Protein AF-A0AAN7S015-F1 (afdb_monomer_lite)

Sequence (294 aa):
MIRSPDLDSFVCCAVCSKIIPPPPSNATFDRIREYKPFRTRYYTHRDILEIGADIQQEQHEKKEAEIQERIEKMKAELWSQEEVRKAKAEMQQYMEDEQKREVEAAEQRMAHRLQRALMECAREKMQAVAKARKQEREAALKEAARQHRKHLEQLKEENMLAEELYRKSIEQLNKEKCHEINTALSITQKENQIETEKQLKEAETLHLDELEKVMVTLKAAEEQVKTLVQKLEKMTDWKDSLETEIQATRQAFQKYIDATFPNLSPGQADFILPFRKAFKQKDTPEEAEDSDGM

Secondary structure (DSSP, 8-state):
----SSTT--B--TTT--BPPPPPPHHHHHHHHHHS-GGGGS--HHHHHHHHHHHHHHHHHHHHHHHHHHHHHHHHHHHHHHHHHHHHHHHHHHHHHHHHHHHHHHHHHHHHHHHHHHHHHHHHHHHHHHHHHHHHHHHHHHHHHHHHHHHHHHHHHHHHHHHHHHHHHHHHHHHHHHHHHHHHHHHHHHHHHHHHHHHHHHHHHHHHHHHHHHHHHHHHHHHHHHHHHHHHHHHHHHHHHHHHHHHHHHHHHHHHHHHH-TTSPTTTTTTTSPPPPP----PPP---------

InterPro domains:
  IPR038927 Uncharacterized protein C6orf163 [PTHR34645] (81-289)

Structure (mmCIF, N/CA/C/O backbone):
data_AF-A0AAN7S015-F1
#
_entry.id   AF-A0AAN7S015-F1
#
loop_
_atom_site.group_PDB
_atom_site.id
_atom_site.type_symbol
_atom_site.label_atom_id
_atom_site.label_alt_id
_atom_site.label_comp_id
_atom_site.label_asym_id
_atom_site.label_entity_id
_atom_site.label_seq_id
_atom_site.pdbx_PDB_ins_code
_atom_site.Cartn_x
_atom_site.Cartn_y
_atom_site.Cartn_z
_atom_site.occupancy
_atom_site.B_iso_or_equiv
_atom_site.auth_seq_id
_atom_site.auth_comp_id
_atom_site.auth_asym_id
_atom_site.auth_atom_id
_atom_site.pdbx_PDB_model_num
ATOM 1 N N . MET A 1 1 ? 86.833 55.547 -132.153 1.00 43.81 1 MET A N 1
ATOM 2 C CA . MET A 1 1 ? 87.935 54.969 -132.952 1.00 43.81 1 MET A CA 1
ATOM 3 C C . MET A 1 1 ? 88.200 55.888 -134.128 1.00 43.81 1 MET A C 1
ATOM 5 O O . MET A 1 1 ? 87.306 56.085 -134.941 1.00 43.81 1 MET A O 1
ATOM 9 N N . ILE A 1 2 ? 89.383 56.497 -134.159 1.00 45.59 2 ILE A N 1
ATOM 10 C CA . ILE A 1 2 ? 89.870 57.307 -135.282 1.00 45.59 2 ILE A CA 1
ATOM 11 C C . ILE A 1 2 ? 90.273 56.323 -136.390 1.00 45.59 2 ILE A C 1
ATOM 13 O O . ILE A 1 2 ? 91.002 55.373 -136.113 1.00 45.59 2 ILE A O 1
ATOM 17 N N . ARG A 1 3 ? 89.747 56.494 -137.607 1.00 41.16 3 ARG A N 1
ATOM 18 C CA . ARG A 1 3 ? 90.066 55.639 -138.762 1.00 41.16 3 ARG A CA 1
ATOM 19 C C . ARG A 1 3 ? 91.319 56.187 -139.451 1.00 41.16 3 ARG A C 1
ATOM 21 O O . ARG A 1 3 ? 91.280 57.302 -139.960 1.00 41.16 3 ARG A O 1
ATOM 28 N N . SER A 1 4 ? 92.408 55.420 -139.429 1.00 43.56 4 SER A N 1
ATOM 29 C CA . SER A 1 4 ? 93.594 55.648 -140.269 1.00 43.56 4 SER A CA 1
ATOM 30 C C . SER A 1 4 ? 93.378 54.998 -141.651 1.00 43.56 4 SER A C 1
ATOM 32 O O . SER A 1 4 ? 92.657 53.998 -141.702 1.00 43.56 4 SER A O 1
ATOM 34 N N . PRO A 1 5 ? 93.946 55.521 -142.757 1.00 53.91 5 PRO A N 1
ATOM 35 C CA . PRO A 1 5 ? 93.683 55.022 -144.114 1.00 53.91 5 PRO A CA 1
ATOM 36 C C . PRO A 1 5 ? 94.306 53.656 -144.459 1.00 53.91 5 PRO A C 1
ATOM 38 O O . PRO A 1 5 ? 93.905 53.071 -145.460 1.00 53.91 5 PRO A O 1
ATOM 41 N N . ASP A 1 6 ? 95.222 53.124 -143.644 1.00 52.91 6 ASP A N 1
ATOM 42 C CA . ASP A 1 6 ? 95.823 51.798 -143.850 1.00 52.91 6 ASP A CA 1
ATOM 43 C C . ASP A 1 6 ? 95.075 50.736 -143.022 1.00 52.91 6 ASP A C 1
ATOM 45 O O . ASP A 1 6 ? 95.207 50.635 -141.800 1.00 52.91 6 ASP A O 1
ATOM 49 N N . LEU A 1 7 ? 94.224 49.979 -143.713 1.00 54.28 7 LEU A N 1
ATOM 50 C CA . LEU A 1 7 ? 93.144 49.114 -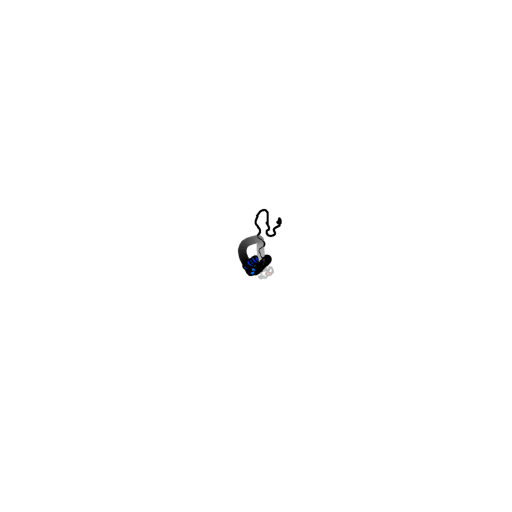143.220 1.00 54.28 7 LEU A CA 1
ATOM 51 C C . LEU A 1 7 ? 93.558 47.818 -142.479 1.00 54.28 7 LEU A C 1
ATOM 53 O O . LEU A 1 7 ? 92.802 46.857 -142.531 1.00 54.28 7 LEU A O 1
ATOM 57 N N . ASP A 1 8 ? 94.669 47.779 -141.731 1.00 48.88 8 ASP A N 1
ATOM 58 C CA . ASP A 1 8 ? 95.138 46.529 -141.084 1.00 48.88 8 ASP A CA 1
ATOM 59 C C . ASP A 1 8 ? 95.453 46.600 -139.570 1.00 48.88 8 ASP A C 1
ATOM 61 O O . ASP A 1 8 ? 95.930 45.622 -138.992 1.00 48.88 8 ASP A O 1
ATOM 65 N N . SER A 1 9 ? 95.149 47.693 -138.850 1.00 52.91 9 SER A N 1
ATOM 66 C CA . SER A 1 9 ? 95.224 47.681 -137.369 1.00 52.91 9 SER A CA 1
ATOM 67 C C . SER A 1 9 ? 94.358 48.740 -136.664 1.00 52.91 9 SER A C 1
ATOM 69 O O . SER A 1 9 ? 94.328 49.908 -137.046 1.00 52.91 9 SER A O 1
ATOM 71 N N . PHE A 1 10 ? 93.652 48.336 -135.593 1.00 53.44 10 PHE A N 1
ATOM 72 C CA . PHE A 1 10 ? 92.801 49.211 -134.769 1.00 53.44 10 PHE A CA 1
ATOM 73 C C . PHE A 1 10 ? 93.435 49.494 -133.396 1.00 53.44 10 PHE A C 1
ATOM 75 O O . PHE A 1 10 ? 93.696 48.582 -132.610 1.00 53.44 10 PHE A O 1
ATOM 82 N N . VAL A 1 11 ? 93.623 50.777 -133.068 1.00 49.44 11 VAL A N 1
ATOM 83 C CA . VAL A 1 11 ? 94.036 51.242 -131.730 1.00 49.44 11 VAL A CA 1
ATOM 84 C C . VAL A 1 11 ? 92.788 51.471 -130.865 1.00 49.44 11 VAL A C 1
ATOM 86 O O . VAL A 1 11 ? 91.894 52.235 -131.234 1.00 49.44 11 VAL A O 1
ATOM 89 N N . CYS A 1 12 ? 92.702 50.787 -129.717 1.00 57.19 12 CYS A N 1
ATOM 90 C CA . CYS A 1 12 ? 91.456 50.626 -128.957 1.00 57.19 12 CYS A CA 1
ATOM 91 C C . CYS A 1 12 ? 91.080 51.778 -128.008 1.00 57.19 12 CYS A C 1
ATOM 93 O O . CYS A 1 12 ? 89.891 52.001 -127.805 1.00 57.19 12 CYS A O 1
ATOM 95 N N . CYS A 1 13 ? 92.012 52.501 -127.384 1.00 55.62 13 CYS A N 1
ATOM 96 C CA . CYS A 1 13 ? 91.667 53.576 -126.440 1.00 55.62 13 CYS A CA 1
ATOM 97 C C . CYS A 1 13 ? 92.915 54.376 -126.033 1.00 55.62 13 CYS A C 1
ATOM 99 O O . CYS A 1 13 ? 93.980 53.788 -125.840 1.00 55.62 13 CYS A O 1
ATOM 101 N N . ALA A 1 14 ? 92.765 55.692 -125.839 1.00 55.97 14 ALA A N 1
ATOM 102 C CA . ALA A 1 14 ? 93.820 56.671 -125.534 1.00 55.97 14 ALA A CA 1
ATOM 103 C C . ALA A 1 14 ? 94.534 56.492 -124.172 1.00 55.97 14 ALA A C 1
ATOM 105 O O . ALA A 1 14 ? 95.373 57.310 -123.816 1.00 55.97 14 ALA A O 1
ATOM 106 N N . VAL A 1 15 ? 94.222 55.442 -123.405 1.00 56.91 15 VAL A N 1
ATOM 107 C CA . VAL A 1 15 ? 94.744 55.243 -122.038 1.00 56.91 15 VAL A CA 1
ATOM 108 C C . VAL A 1 15 ? 95.701 54.054 -121.927 1.00 56.91 15 VAL A C 1
ATOM 110 O O . VAL A 1 15 ? 96.505 54.005 -121.005 1.00 56.91 15 VAL A O 1
ATOM 113 N N . CYS A 1 16 ? 95.655 53.085 -122.845 1.00 56.38 16 CYS A N 1
ATOM 114 C CA . CYS A 1 16 ? 96.392 51.833 -122.653 1.00 56.38 16 CYS A CA 1
ATOM 115 C C . CYS A 1 16 ? 97.315 51.408 -123.797 1.00 56.38 16 CYS A C 1
ATOM 117 O O . CYS A 1 16 ? 97.982 50.400 -123.602 1.00 56.38 16 CYS A O 1
ATOM 119 N N . SER A 1 17 ? 97.396 52.126 -124.932 1.00 57.19 17 SER A N 1
ATOM 120 C CA . SER A 1 17 ? 98.295 51.863 -126.092 1.00 57.19 17 SER A CA 1
ATOM 121 C C . SER A 1 17 ? 98.461 50.385 -126.497 1.00 57.19 17 SER A C 1
ATOM 123 O O . SER A 1 17 ? 99.399 50.013 -127.198 1.00 57.19 17 SER A O 1
ATOM 125 N N . LYS A 1 18 ? 97.541 49.524 -126.056 1.00 59.44 18 LYS A N 1
ATOM 126 C CA . LYS A 1 18 ? 97.562 48.087 -126.263 1.00 59.44 18 LYS A CA 1
ATOM 127 C C . LYS A 1 18 ? 96.868 47.847 -127.584 1.00 59.44 18 LYS A C 1
ATOM 129 O O . LYS A 1 18 ? 95.670 48.094 -127.731 1.00 59.44 18 LYS A O 1
ATOM 134 N N . ILE A 1 19 ? 97.670 47.407 -128.540 1.00 57.06 19 ILE A N 1
ATOM 135 C CA . ILE A 1 19 ? 97.221 46.886 -129.821 1.00 57.06 19 ILE A CA 1
ATOM 136 C C . ILE A 1 19 ? 96.320 45.693 -129.497 1.00 57.06 19 ILE A C 1
ATOM 138 O O . ILE A 1 19 ? 96.782 44.709 -128.916 1.00 57.06 19 ILE A O 1
ATOM 142 N N . ILE A 1 20 ? 95.023 45.813 -129.795 1.00 56.34 20 ILE A N 1
ATOM 143 C CA . ILE A 1 20 ? 94.122 44.667 -129.708 1.00 56.34 20 ILE A CA 1
ATOM 144 C C . ILE A 1 20 ? 94.487 43.759 -130.879 1.00 56.34 20 ILE A C 1
ATOM 146 O O . ILE A 1 20 ? 94.427 44.219 -132.023 1.00 56.34 20 ILE A O 1
ATOM 150 N N . PRO A 1 21 ? 94.906 42.507 -130.617 1.00 57.53 21 PRO A N 1
ATOM 151 C CA . PRO A 1 21 ? 95.201 41.586 -131.695 1.00 57.53 21 PRO A CA 1
ATOM 152 C C . PRO A 1 21 ? 93.938 41.394 -132.545 1.00 57.53 21 PRO A C 1
ATOM 154 O O . PRO A 1 21 ? 92.829 41.396 -131.997 1.00 57.53 21 PRO A O 1
ATOM 157 N N . PRO A 1 22 ? 94.083 41.248 -133.872 1.00 59.84 22 PRO A N 1
ATOM 158 C CA . PRO A 1 22 ? 92.952 40.977 -134.745 1.00 59.84 22 PRO A CA 1
ATOM 159 C C . PRO A 1 22 ? 92.176 39.750 -134.244 1.00 59.84 22 PRO A C 1
ATOM 161 O O . PRO A 1 22 ? 92.762 38.873 -133.595 1.00 59.84 22 PRO A O 1
ATOM 164 N N . PRO A 1 23 ? 90.859 39.686 -134.512 1.00 60.19 23 PRO A N 1
ATOM 165 C CA . PRO A 1 23 ? 90.042 38.559 -134.096 1.00 60.19 23 PRO A CA 1
ATOM 166 C C . PRO A 1 23 ? 90.704 37.246 -134.541 1.00 60.19 23 PRO A C 1
ATOM 168 O O . PRO A 1 23 ? 91.179 37.160 -135.678 1.00 60.19 23 PRO A O 1
ATOM 171 N N . PRO A 1 24 ? 90.785 36.242 -133.650 1.00 63.72 24 PRO A N 1
ATOM 172 C CA . PRO A 1 24 ? 91.473 34.998 -133.947 1.00 63.72 24 PRO A CA 1
ATOM 173 C C . PRO A 1 24 ? 90.906 34.366 -135.220 1.00 63.72 24 PRO A C 1
ATOM 175 O O . PRO A 1 24 ? 89.692 34.249 -135.384 1.00 63.72 24 PRO A O 1
ATOM 178 N N . SER A 1 25 ? 91.799 33.969 -136.127 1.00 63.47 25 SER A N 1
ATOM 179 C CA . SER A 1 25 ? 91.439 33.285 -137.370 1.00 63.47 25 SER A CA 1
ATOM 180 C C . SER A 1 25 ? 90.679 31.983 -137.087 1.00 63.47 25 SER A C 1
ATOM 182 O O . SER A 1 25 ? 90.850 31.382 -136.024 1.00 63.47 25 SER A O 1
ATOM 184 N N . ASN A 1 26 ? 89.879 31.499 -138.047 1.00 66.38 26 ASN A N 1
ATOM 185 C CA . ASN A 1 26 ? 89.131 30.235 -137.909 1.00 66.38 26 ASN A CA 1
ATOM 186 C C . ASN A 1 26 ? 90.026 29.063 -137.449 1.00 66.38 26 ASN A C 1
ATOM 188 O O . ASN A 1 26 ? 89.631 28.307 -136.567 1.00 66.38 26 ASN A O 1
ATOM 192 N N . ALA A 1 27 ? 91.281 29.002 -137.913 1.00 66.25 27 ALA A N 1
ATOM 193 C CA . ALA A 1 27 ? 92.261 28.001 -137.474 1.00 66.25 27 ALA A CA 1
ATOM 194 C C . ALA A 1 27 ? 92.583 28.064 -135.963 1.00 66.25 27 ALA A C 1
ATOM 196 O O . ALA A 1 27 ? 92.859 27.048 -135.324 1.00 66.25 27 ALA A O 1
ATOM 197 N N . THR A 1 28 ? 92.536 29.258 -135.365 1.00 63.56 28 THR A N 1
ATOM 198 C CA . THR A 1 28 ? 92.724 29.451 -133.920 1.00 63.56 28 THR A CA 1
ATOM 199 C C . THR A 1 28 ? 91.497 28.978 -133.133 1.00 63.56 28 THR A C 1
ATOM 201 O O . THR A 1 28 ? 91.644 28.386 -132.063 1.00 63.56 28 THR A O 1
ATOM 204 N N . PHE A 1 29 ? 90.288 29.170 -133.671 1.00 65.81 29 PHE A N 1
ATOM 205 C CA . PHE A 1 29 ? 89.062 28.627 -133.078 1.00 65.81 29 PHE A CA 1
ATOM 206 C C . PHE A 1 29 ? 89.020 27.096 -133.121 1.00 65.81 29 PHE A C 1
ATOM 208 O O . PHE A 1 29 ? 88.590 26.480 -132.142 1.00 65.81 29 PHE A O 1
ATOM 215 N N . ASP A 1 30 ? 89.523 26.480 -134.191 1.00 67.19 30 ASP A N 1
ATOM 216 C CA . ASP A 1 30 ? 89.614 25.021 -134.301 1.00 67.19 30 ASP A CA 1
ATOM 217 C C . ASP A 1 30 ? 90.571 24.425 -133.250 1.00 67.19 30 ASP A C 1
ATOM 219 O O . ASP A 1 30 ? 90.216 23.462 -132.569 1.00 67.19 30 ASP A O 1
ATOM 223 N N . ARG A 1 31 ? 91.717 25.071 -132.983 1.00 66.38 31 ARG A N 1
ATOM 224 C CA . ARG A 1 31 ? 92.622 24.683 -131.877 1.00 66.38 31 ARG A CA 1
ATOM 225 C C . ARG A 1 31 ? 91.991 24.822 -130.489 1.00 66.38 31 ARG A C 1
ATOM 227 O O . ARG A 1 31 ? 92.203 23.979 -129.619 1.00 66.38 31 ARG A O 1
ATOM 234 N N . ILE A 1 32 ? 91.199 25.871 -130.253 1.00 64.94 32 ILE A N 1
ATOM 235 C CA . ILE A 1 32 ? 90.479 26.038 -128.977 1.00 64.94 32 ILE A CA 1
ATOM 236 C C . ILE A 1 32 ? 89.404 24.953 -128.823 1.00 64.94 32 ILE A C 1
ATOM 238 O O . ILE A 1 32 ? 89.167 24.470 -127.712 1.00 64.94 32 ILE A O 1
ATOM 242 N N . ARG A 1 33 ? 88.777 24.523 -129.928 1.00 63.16 33 ARG A N 1
ATOM 243 C CA . ARG A 1 33 ? 87.879 23.364 -129.916 1.00 63.16 33 ARG A CA 1
ATOM 244 C C . ARG A 1 33 ? 88.638 22.091 -129.558 1.00 63.16 33 ARG A C 1
ATOM 246 O O . ARG A 1 33 ? 88.119 21.343 -128.743 1.00 63.16 33 ARG A O 1
ATOM 253 N N . GLU A 1 34 ? 89.857 21.870 -130.050 1.00 67.44 34 GLU A N 1
ATOM 254 C CA . GLU A 1 34 ? 90.663 20.689 -129.690 1.00 67.44 34 GLU A CA 1
ATOM 255 C C . GLU A 1 34 ? 90.978 20.580 -128.187 1.00 67.44 34 GLU A C 1
ATOM 257 O O . GLU A 1 34 ? 90.935 19.479 -127.639 1.00 67.44 34 GLU A O 1
ATOM 262 N N . TYR A 1 35 ? 91.211 21.694 -127.489 1.00 68.88 35 TYR A N 1
ATOM 263 C CA . TYR A 1 35 ? 91.553 21.666 -126.057 1.00 68.88 35 TYR A CA 1
ATOM 264 C C . TYR A 1 35 ? 90.336 21.614 -125.118 1.00 68.88 35 TYR A C 1
ATOM 266 O O . TYR A 1 35 ? 90.458 21.236 -123.951 1.00 68.88 35 TYR A O 1
ATOM 274 N N . LYS A 1 36 ? 89.140 21.987 -125.599 1.00 62.19 36 LYS A N 1
ATOM 275 C CA . LYS A 1 36 ? 87.917 21.896 -124.791 1.00 62.19 36 LYS A CA 1
ATOM 276 C C . LYS A 1 36 ? 87.503 20.430 -124.594 1.00 62.19 36 LYS A C 1
ATOM 278 O O . LYS A 1 36 ? 87.470 19.682 -125.581 1.00 62.19 36 LYS A O 1
ATOM 283 N N . PRO A 1 37 ? 87.118 20.026 -123.363 1.00 71.19 37 PRO A N 1
ATOM 284 C CA . PRO A 1 37 ? 86.540 18.712 -123.099 1.00 71.19 37 PRO A CA 1
ATOM 285 C C . PRO A 1 37 ? 85.429 18.402 -124.103 1.00 71.19 37 PRO A C 1
ATOM 287 O O . PRO A 1 37 ? 84.572 19.247 -124.351 1.00 71.19 37 PRO A O 1
ATOM 290 N N . PHE A 1 38 ? 85.436 17.199 -124.685 1.00 65.38 38 PHE A N 1
ATOM 291 C CA . PHE A 1 38 ? 84.563 16.836 -125.812 1.00 65.38 38 PHE A CA 1
ATOM 292 C C . PHE A 1 38 ? 83.088 17.195 -125.574 1.00 65.38 38 PHE A C 1
ATOM 294 O O . PHE A 1 38 ? 82.426 17.729 -126.460 1.00 65.38 38 PHE A O 1
ATOM 301 N N . ARG A 1 39 ? 82.595 16.984 -124.346 1.00 66.69 39 ARG A N 1
ATOM 302 C CA . ARG A 1 39 ? 81.216 17.309 -123.968 1.00 66.69 39 ARG A CA 1
ATOM 303 C C . ARG A 1 39 ? 80.903 18.805 -124.007 1.00 66.69 39 ARG A C 1
ATOM 305 O O . ARG A 1 39 ? 79.796 19.140 -124.384 1.00 66.69 39 ARG A O 1
ATOM 312 N N . THR A 1 40 ? 81.834 19.703 -123.681 1.00 66.25 40 THR A N 1
ATOM 313 C CA . THR A 1 40 ? 81.579 21.158 -123.632 1.00 66.25 40 THR A CA 1
ATOM 314 C C . THR A 1 40 ? 81.870 21.879 -124.951 1.00 66.25 40 THR A C 1
ATOM 316 O O . THR A 1 40 ? 81.689 23.092 -125.038 1.00 66.25 40 THR A O 1
ATOM 319 N N . ARG A 1 41 ? 82.294 21.156 -126.001 1.00 67.50 41 ARG A N 1
ATOM 320 C CA . ARG A 1 41 ? 82.510 21.720 -127.348 1.00 67.50 41 ARG A CA 1
ATOM 321 C C . ARG A 1 41 ? 81.213 22.150 -128.041 1.00 67.50 41 ARG A C 1
ATOM 323 O O . ARG A 1 41 ? 81.269 23.047 -128.877 1.00 67.50 41 ARG A O 1
ATOM 330 N N . TYR A 1 42 ? 80.087 21.523 -127.696 1.00 68.50 42 TYR A N 1
ATOM 331 C CA . TYR A 1 42 ? 78.784 21.723 -128.347 1.00 68.50 42 TYR A CA 1
ATOM 332 C C . TYR A 1 42 ? 77.800 22.574 -127.535 1.00 68.50 42 TYR A C 1
ATOM 334 O O . TYR A 1 42 ? 76.696 22.814 -128.004 1.00 68.50 42 TYR A O 1
ATOM 342 N N . TYR A 1 43 ? 78.203 23.049 -126.353 1.00 73.88 43 TYR A N 1
ATOM 343 C CA . TYR A 1 43 ? 77.373 23.891 -125.495 1.00 73.88 43 TYR A CA 1
ATOM 344 C C . TYR A 1 43 ? 77.898 25.326 -125.478 1.00 73.88 43 TYR A C 1
ATOM 346 O O . TYR A 1 43 ? 79.092 25.586 -125.289 1.00 73.88 43 TYR A O 1
ATOM 354 N N . THR A 1 44 ? 76.991 26.270 -125.676 1.00 76.88 44 THR A N 1
ATOM 355 C CA . THR A 1 44 ? 77.203 27.696 -125.464 1.00 76.88 44 THR A CA 1
ATOM 356 C C . THR A 1 44 ? 77.173 28.026 -123.969 1.00 76.88 44 THR A C 1
ATOM 358 O O . THR A 1 44 ? 76.754 27.224 -123.137 1.00 76.88 44 THR A O 1
ATOM 361 N N . HIS A 1 45 ? 77.628 29.226 -123.591 1.00 78.50 45 HIS A N 1
ATOM 362 C CA . HIS A 1 45 ? 77.543 29.676 -122.195 1.00 78.50 45 HIS A CA 1
ATOM 363 C C . HIS A 1 45 ? 76.096 29.670 -121.678 1.00 78.50 45 HIS A C 1
ATOM 365 O O . HIS A 1 45 ? 75.868 29.353 -120.516 1.00 78.50 45 HIS A O 1
ATOM 371 N N . ARG A 1 46 ? 75.133 29.956 -122.565 1.00 79.88 46 ARG A N 1
ATOM 372 C CA . ARG A 1 46 ? 73.702 29.903 -122.269 1.00 79.88 46 ARG A CA 1
ATOM 373 C C . ARG A 1 46 ? 73.249 28.485 -121.929 1.00 79.88 46 ARG A C 1
ATOM 375 O O . ARG A 1 46 ? 72.633 28.310 -120.888 1.00 79.88 46 ARG A O 1
ATOM 382 N N . ASP A 1 47 ? 73.646 27.492 -122.722 1.00 81.44 47 ASP A N 1
ATOM 383 C CA . ASP A 1 47 ? 73.275 26.092 -122.475 1.00 81.44 47 ASP A CA 1
ATOM 384 C C . ASP A 1 47 ? 73.821 25.590 -121.125 1.00 81.44 47 ASP A C 1
ATOM 386 O O . ASP A 1 47 ? 73.153 24.858 -120.408 1.00 81.44 47 ASP A O 1
ATOM 390 N N . ILE A 1 48 ? 75.026 26.021 -120.729 1.00 81.88 48 ILE A N 1
ATOM 391 C CA . ILE A 1 48 ? 75.614 25.665 -119.425 1.00 81.88 48 ILE A CA 1
ATOM 392 C C . ILE A 1 48 ? 74.839 26.308 -118.263 1.00 81.88 48 ILE A C 1
ATOM 394 O O . ILE A 1 48 ? 74.675 25.676 -117.220 1.00 81.88 48 ILE A O 1
ATOM 398 N N . LEU A 1 49 ? 74.383 27.554 -118.425 1.00 84.00 49 LEU A N 1
ATOM 399 C CA . LEU A 1 49 ? 73.583 28.250 -117.413 1.00 84.00 49 LEU A CA 1
ATOM 400 C C . LEU A 1 49 ? 72.178 27.650 -117.287 1.00 84.00 49 LEU A C 1
ATOM 402 O O . LEU A 1 49 ? 71.715 27.481 -116.165 1.00 84.00 49 LEU A O 1
ATOM 406 N N . GLU A 1 50 ? 71.539 27.295 -118.405 1.00 84.62 50 GLU A N 1
ATOM 407 C CA . GLU A 1 50 ? 70.233 26.619 -118.421 1.00 84.62 50 GLU A CA 1
ATOM 408 C C . GLU A 1 50 ? 70.331 25.236 -117.755 1.00 84.62 50 GLU A C 1
ATOM 410 O O . GLU A 1 50 ? 69.601 24.976 -116.806 1.00 84.62 50 GLU A O 1
ATOM 415 N N . ILE A 1 51 ? 71.337 24.417 -118.099 1.00 85.38 51 ILE A N 1
ATOM 416 C CA . ILE A 1 51 ? 71.595 23.131 -117.417 1.00 85.38 51 ILE A CA 1
ATOM 417 C C . ILE A 1 51 ? 71.849 23.331 -115.913 1.00 85.38 51 ILE A C 1
ATOM 419 O O . ILE A 1 51 ? 71.390 22.544 -115.087 1.00 85.38 51 ILE A O 1
ATOM 423 N N . GLY A 1 52 ? 72.602 24.367 -115.532 1.00 83.88 52 GLY A N 1
ATOM 424 C CA . GLY A 1 52 ? 72.855 24.689 -114.128 1.00 83.88 52 GLY A CA 1
ATOM 425 C C . GLY A 1 52 ? 71.586 25.089 -113.371 1.00 83.88 52 GLY A C 1
ATOM 426 O O . GLY A 1 52 ? 71.410 24.661 -112.230 1.00 83.88 52 GLY A O 1
ATOM 427 N N . ALA A 1 53 ? 70.708 25.869 -114.006 1.00 87.25 53 ALA A N 1
ATOM 428 C CA . ALA A 1 53 ? 69.417 26.267 -113.457 1.00 87.25 53 ALA A CA 1
ATOM 429 C C . ALA A 1 53 ? 68.476 25.063 -113.308 1.00 87.25 53 ALA A C 1
ATOM 431 O O . ALA A 1 53 ? 67.912 24.885 -112.232 1.00 87.25 53 ALA A O 1
ATOM 432 N N . ASP A 1 54 ? 68.398 24.190 -114.316 1.00 88.56 54 ASP A N 1
ATOM 433 C CA . ASP A 1 54 ? 67.592 22.964 -114.278 1.00 88.56 54 ASP A CA 1
ATOM 434 C C . ASP A 1 54 ? 68.065 22.015 -113.167 1.00 88.56 54 ASP A C 1
ATOM 436 O O . ASP A 1 54 ? 67.258 21.510 -112.390 1.00 88.56 54 ASP A O 1
ATOM 440 N N . ILE A 1 55 ? 69.384 21.820 -113.017 1.00 88.81 55 ILE A N 1
ATOM 441 C CA . ILE A 1 55 ? 69.952 21.006 -111.929 1.00 88.81 55 ILE A CA 1
ATOM 442 C C . ILE A 1 55 ? 69.648 21.631 -110.562 1.00 88.81 55 ILE A C 1
ATOM 444 O O . ILE A 1 55 ? 69.340 20.911 -109.612 1.00 88.81 55 ILE A O 1
ATOM 448 N N . GLN A 1 56 ? 69.757 22.957 -110.426 1.00 86.88 56 GLN A N 1
ATOM 449 C CA . GLN A 1 56 ? 69.427 23.644 -109.175 1.00 86.88 56 GLN A CA 1
ATOM 450 C C . GLN A 1 56 ? 67.941 23.535 -108.844 1.00 86.88 56 GLN A C 1
ATOM 452 O O . GLN A 1 56 ? 67.603 23.302 -107.684 1.00 86.88 56 GLN A O 1
ATOM 457 N N . GLN A 1 57 ? 67.074 23.656 -109.845 1.00 90.25 57 GLN A N 1
ATOM 458 C CA . GLN A 1 57 ? 65.637 23.511 -109.688 1.00 90.25 57 GLN A CA 1
ATOM 459 C C . GLN A 1 57 ? 65.264 22.074 -109.311 1.00 90.25 57 GLN A C 1
ATOM 461 O O . GLN A 1 57 ? 64.582 21.879 -108.312 1.00 90.25 57 GLN A O 1
ATOM 466 N N . GLU A 1 58 ? 65.801 21.062 -109.994 1.00 90.56 58 GLU A N 1
ATOM 467 C CA . GLU A 1 58 ? 65.570 19.654 -109.647 1.00 90.56 58 GLU A CA 1
ATOM 468 C C . GLU A 1 58 ? 66.085 19.330 -108.230 1.00 90.56 58 GLU A C 1
ATOM 470 O O . GLU A 1 58 ? 65.457 18.587 -107.475 1.00 90.56 58 GLU A O 1
ATOM 475 N N . GLN A 1 59 ? 67.224 19.904 -107.822 1.00 88.94 59 GLN A N 1
ATOM 476 C CA . GLN A 1 59 ? 67.719 19.784 -106.447 1.00 88.94 59 GLN A CA 1
ATOM 477 C C . GLN A 1 59 ? 66.824 20.498 -105.429 1.00 88.94 59 GLN A C 1
ATOM 479 O O . GLN A 1 59 ? 66.705 20.017 -104.300 1.00 88.94 59 GLN A O 1
ATOM 484 N N . HIS A 1 60 ? 66.230 21.635 -105.791 1.00 88.75 60 HIS A N 1
ATOM 485 C CA . HIS A 1 60 ? 65.282 22.354 -104.947 1.00 88.75 60 HIS A CA 1
ATOM 486 C C . HIS A 1 60 ? 63.997 21.545 -104.770 1.00 88.75 60 HIS A C 1
ATOM 488 O O . HIS A 1 60 ? 63.623 21.257 -103.639 1.00 88.75 60 HIS A O 1
ATOM 494 N N . GLU A 1 61 ? 63.410 21.069 -105.867 1.00 91.94 61 GLU A N 1
ATOM 495 C CA . GLU A 1 61 ? 62.197 20.246 -105.877 1.00 91.94 61 GLU A CA 1
ATOM 496 C C . GLU A 1 61 ? 62.395 18.940 -105.091 1.00 91.94 61 GLU A C 1
ATOM 498 O O . GLU A 1 61 ? 61.545 18.564 -104.283 1.00 91.94 61 GLU A O 1
ATOM 503 N N . LYS A 1 62 ? 63.552 18.273 -105.232 1.00 91.62 62 LYS A N 1
ATOM 504 C CA . LYS A 1 62 ? 63.893 17.088 -104.420 1.00 91.62 62 LYS A CA 1
ATOM 505 C C . LYS A 1 62 ? 63.982 17.404 -102.927 1.00 91.62 62 LYS A C 1
ATOM 507 O O . LYS A 1 62 ? 63.490 16.624 -102.114 1.00 91.62 62 LYS A O 1
ATOM 512 N N . LYS A 1 63 ? 64.598 18.531 -102.552 1.00 90.31 63 LYS A N 1
ATOM 513 C CA . LYS A 1 63 ? 64.688 18.961 -101.145 1.00 90.31 63 LYS A CA 1
ATOM 514 C C . LYS A 1 63 ? 63.325 19.349 -100.586 1.00 90.31 63 LYS A C 1
ATOM 516 O O . LYS A 1 63 ? 63.032 19.009 -99.446 1.00 90.31 63 LYS A O 1
ATOM 521 N N . GLU A 1 64 ? 62.494 20.033 -101.365 1.00 91.06 64 GLU A N 1
ATOM 522 C CA . GLU A 1 64 ? 61.125 20.376 -100.975 1.00 91.06 64 GLU A CA 1
ATOM 523 C C . GLU A 1 64 ? 60.272 19.125 -100.777 1.00 91.06 64 GLU A C 1
ATOM 525 O O . GLU A 1 64 ? 59.586 19.022 -99.763 1.00 91.06 64 GLU A O 1
ATOM 530 N N . ALA A 1 65 ? 60.374 18.139 -101.673 1.00 91.88 65 ALA A N 1
ATOM 531 C CA . ALA A 1 65 ? 59.696 16.856 -101.519 1.00 91.88 65 ALA A CA 1
ATOM 532 C C . ALA A 1 65 ? 60.160 16.107 -100.256 1.00 91.88 65 ALA A C 1
ATOM 534 O O . ALA A 1 65 ? 59.328 15.609 -99.500 1.00 91.88 65 ALA A O 1
ATOM 535 N N . GLU A 1 66 ? 61.468 16.078 -99.973 1.00 92.50 66 GLU A N 1
ATOM 536 C CA . GLU A 1 66 ? 62.004 15.456 -98.754 1.00 92.50 66 GLU A CA 1
ATOM 537 C C . GLU A 1 66 ? 61.538 16.184 -97.481 1.00 92.50 66 GLU A C 1
ATOM 539 O O . GLU A 1 66 ? 61.182 15.551 -96.484 1.00 92.50 66 GLU A O 1
ATOM 544 N N . ILE A 1 67 ? 61.508 17.520 -97.499 1.00 91.94 67 ILE A N 1
ATOM 545 C CA . ILE A 1 67 ? 60.976 18.327 -96.393 1.00 91.94 67 ILE A CA 1
ATOM 546 C C . ILE A 1 67 ? 59.489 18.033 -96.196 1.00 91.94 67 ILE A C 1
ATOM 548 O O . ILE A 1 67 ? 59.058 17.840 -95.059 1.00 91.94 67 ILE A O 1
ATOM 552 N N . GLN A 1 68 ? 58.716 17.955 -97.277 1.00 91.50 68 GLN A N 1
ATOM 553 C CA . GLN A 1 68 ? 57.288 17.682 -97.211 1.00 91.50 68 GLN A CA 1
ATOM 554 C C . GLN A 1 68 ? 57.006 16.286 -96.648 1.00 91.50 68 GLN A C 1
ATOM 556 O O . GLN A 1 68 ? 56.188 16.155 -95.738 1.00 91.50 68 GLN A O 1
ATOM 561 N N . GLU A 1 69 ? 57.746 15.265 -97.088 1.00 93.38 69 GLU A N 1
ATOM 562 C CA . GLU A 1 69 ? 57.647 13.908 -96.541 1.00 93.38 69 GLU A CA 1
ATOM 563 C C . GLU A 1 69 ? 57.981 13.887 -95.037 1.00 93.38 69 GLU A C 1
ATOM 565 O O . GLU A 1 69 ? 57.283 13.256 -94.240 1.00 93.38 69 GLU A O 1
ATOM 570 N N . ARG A 1 70 ? 59.023 14.616 -94.612 1.00 92.69 70 ARG A N 1
ATOM 571 C CA . ARG A 1 70 ? 59.381 14.744 -93.188 1.00 92.69 70 ARG A CA 1
ATOM 572 C C . ARG A 1 70 ? 58.297 15.464 -92.380 1.00 92.69 70 ARG A C 1
ATOM 574 O O . ARG A 1 70 ? 58.013 15.048 -91.258 1.00 92.69 70 ARG A O 1
ATOM 581 N N . ILE A 1 71 ? 57.678 16.510 -92.931 1.00 93.75 71 ILE A N 1
ATOM 582 C CA . ILE A 1 71 ? 56.561 17.225 -92.295 1.00 93.75 71 ILE A CA 1
ATOM 583 C C . ILE A 1 71 ? 55.350 16.300 -92.148 1.00 93.75 71 ILE A C 1
ATOM 585 O O . ILE A 1 71 ? 54.715 16.297 -91.096 1.00 93.75 71 ILE A O 1
ATOM 589 N N . GLU A 1 72 ? 55.019 15.517 -93.172 1.00 93.75 72 GLU A N 1
ATOM 590 C CA . GLU A 1 72 ? 53.901 14.571 -93.131 1.00 93.75 72 GLU A CA 1
ATOM 591 C C . GLU A 1 72 ? 54.128 13.461 -92.103 1.00 93.75 72 GLU A C 1
ATOM 593 O O . GLU A 1 72 ? 53.234 13.197 -91.297 1.00 93.75 72 GLU A O 1
ATOM 598 N N . LYS A 1 73 ? 55.339 12.888 -92.045 1.00 93.25 73 LYS A N 1
ATOM 599 C CA . LYS A 1 73 ? 55.721 11.921 -91.001 1.00 93.25 73 LYS A CA 1
ATOM 600 C C . LYS A 1 73 ? 55.586 12.518 -89.602 1.00 93.25 73 LYS A C 1
ATOM 602 O O . LYS A 1 73 ? 54.929 11.929 -88.751 1.00 93.25 73 LYS A O 1
ATOM 607 N N . MET A 1 74 ? 56.123 13.719 -89.383 1.00 92.56 74 MET A N 1
ATOM 608 C CA . MET A 1 74 ? 56.040 14.392 -88.084 1.00 92.56 74 MET A CA 1
ATOM 609 C C . MET A 1 74 ? 54.593 14.729 -87.697 1.00 92.56 74 MET A C 1
ATOM 611 O O . MET A 1 74 ? 54.209 14.575 -86.541 1.00 92.56 74 MET A O 1
ATOM 615 N N . LYS A 1 75 ? 53.756 15.147 -88.656 1.00 93.25 75 LYS A N 1
ATOM 616 C CA . LYS A 1 75 ? 52.320 15.356 -88.419 1.00 93.25 75 LYS A CA 1
ATOM 617 C C . LYS A 1 75 ? 51.635 14.054 -88.013 1.00 93.25 75 LYS A C 1
ATOM 619 O O . LYS A 1 75 ? 50.872 14.071 -87.054 1.00 93.25 75 LYS A O 1
ATOM 624 N N . ALA A 1 76 ? 51.903 12.947 -88.706 1.00 92.94 76 ALA A N 1
ATOM 625 C CA . ALA A 1 76 ? 51.327 11.645 -88.373 1.00 92.94 76 ALA A CA 1
ATOM 626 C C . ALA A 1 76 ? 51.753 11.165 -86.973 1.00 92.94 76 ALA A C 1
ATOM 628 O O . ALA A 1 76 ? 50.919 10.678 -86.212 1.00 92.94 76 ALA A O 1
ATOM 629 N N . GLU A 1 77 ? 53.020 11.361 -86.602 1.00 92.50 77 GLU A N 1
ATOM 630 C CA . GLU A 1 77 ? 53.527 11.060 -85.258 1.00 92.50 77 GLU A CA 1
ATOM 631 C C . GLU A 1 77 ? 52.848 11.913 -84.178 1.00 92.50 77 GLU A C 1
ATOM 633 O O . GLU A 1 77 ? 52.410 11.371 -83.165 1.00 92.50 77 GLU A O 1
ATOM 638 N N . LEU A 1 78 ? 52.691 13.223 -84.405 1.00 93.62 78 LEU A N 1
ATOM 639 C CA . LEU A 1 78 ? 51.994 14.119 -83.475 1.00 93.62 78 LEU A CA 1
ATOM 640 C C . LEU A 1 78 ? 50.511 13.755 -83.318 1.00 93.62 78 LEU A C 1
ATOM 642 O O . LEU A 1 78 ? 50.002 13.755 -82.197 1.00 93.62 78 LEU A O 1
ATOM 646 N N . TRP A 1 79 ? 49.825 13.411 -84.414 1.00 91.81 79 TRP A N 1
ATOM 647 C CA . TRP A 1 79 ? 48.439 12.932 -84.372 1.00 91.81 79 TRP A CA 1
ATOM 648 C C . TRP A 1 79 ? 48.319 11.633 -83.571 1.00 91.81 79 TRP A C 1
ATOM 650 O O . TRP A 1 79 ? 47.497 11.557 -82.662 1.00 91.81 79 TRP A O 1
ATOM 660 N N . SER A 1 80 ? 49.187 10.655 -83.838 1.00 91.88 80 SER A N 1
ATOM 661 C CA . SER A 1 80 ? 49.241 9.395 -83.085 1.00 91.88 80 SER A CA 1
ATOM 662 C C . SER A 1 80 ? 49.514 9.631 -81.594 1.00 91.88 80 SER A C 1
ATOM 664 O O . SER A 1 80 ? 48.854 9.055 -80.729 1.00 91.88 80 SER A O 1
ATOM 666 N N . GLN A 1 81 ? 50.438 10.537 -81.262 1.00 92.81 81 GLN A N 1
ATOM 667 C CA . GLN A 1 81 ? 50.754 10.874 -79.876 1.00 92.81 81 GLN A CA 1
ATOM 668 C C . GLN A 1 81 ? 49.564 11.520 -79.148 1.00 92.81 81 GLN A C 1
ATOM 670 O O . GLN A 1 81 ? 49.316 11.195 -77.984 1.00 92.81 81 GLN A O 1
ATOM 675 N N . GLU A 1 82 ? 48.815 12.403 -79.813 1.00 93.75 82 GLU A N 1
ATOM 676 C CA . GLU A 1 82 ? 47.624 13.028 -79.231 1.00 93.75 82 GLU A CA 1
ATOM 677 C C . GLU A 1 82 ? 46.473 12.027 -79.070 1.00 93.75 82 GLU A C 1
ATOM 679 O O . GLU A 1 82 ? 45.809 12.028 -78.032 1.00 93.75 82 GLU A O 1
ATOM 684 N N . GLU A 1 83 ? 46.275 11.115 -80.026 1.00 93.62 83 GLU A N 1
ATOM 685 C CA . GLU A 1 83 ? 45.307 10.017 -79.899 1.00 93.62 83 GLU A CA 1
ATOM 686 C C . GLU A 1 83 ? 45.640 9.107 -78.712 1.00 93.62 83 GLU A C 1
ATOM 688 O O . GLU A 1 83 ? 44.765 8.808 -77.898 1.00 93.62 83 GLU A O 1
ATOM 693 N N . VAL A 1 84 ? 46.914 8.737 -78.542 1.00 94.69 84 VAL A N 1
ATOM 694 C CA . VAL A 1 84 ? 47.377 7.962 -77.380 1.00 94.69 84 VAL A CA 1
ATOM 695 C C . VAL A 1 84 ? 47.162 8.738 -76.079 1.00 94.69 84 VAL A C 1
ATOM 697 O O . VAL A 1 84 ? 46.724 8.160 -75.081 1.00 94.69 84 VAL A O 1
ATOM 700 N N . ARG A 1 85 ? 47.437 10.049 -76.062 1.00 94.25 85 ARG A N 1
ATOM 701 C CA . ARG A 1 85 ? 47.218 10.900 -74.883 1.00 94.25 85 ARG A CA 1
ATOM 702 C C . ARG A 1 85 ? 45.737 10.960 -74.512 1.00 94.25 85 ARG A C 1
ATOM 704 O O . ARG A 1 85 ? 45.406 10.831 -73.333 1.00 94.25 85 ARG A O 1
ATOM 711 N N . LYS A 1 86 ? 44.861 11.122 -75.504 1.00 95.56 86 LYS A N 1
ATOM 712 C CA . LYS A 1 86 ? 43.408 11.145 -75.324 1.00 95.56 86 LYS A CA 1
ATOM 713 C C . LYS A 1 86 ? 42.890 9.797 -74.824 1.00 95.56 86 LYS A C 1
ATOM 715 O O . LYS A 1 86 ? 42.216 9.766 -73.801 1.00 95.56 86 LYS A O 1
ATOM 720 N N . ALA A 1 87 ? 43.294 8.695 -75.456 1.00 94.19 87 ALA A N 1
ATOM 721 C CA . ALA A 1 87 ? 42.925 7.347 -75.028 1.00 94.19 87 ALA A CA 1
ATOM 722 C C . ALA A 1 87 ? 43.395 7.050 -73.594 1.00 94.19 87 ALA A C 1
ATOM 724 O O . ALA A 1 87 ? 42.664 6.458 -72.802 1.00 94.19 87 ALA A O 1
ATOM 725 N N . LYS A 1 88 ? 44.597 7.509 -73.215 1.00 95.38 88 LYS A N 1
ATOM 726 C CA . LYS A 1 88 ? 45.099 7.380 -71.841 1.00 95.38 88 LYS A CA 1
ATOM 727 C C . LYS A 1 88 ? 44.265 8.186 -70.845 1.00 95.38 88 LYS A C 1
ATOM 729 O O . LYS A 1 88 ? 43.992 7.679 -69.761 1.00 95.38 88 LYS A O 1
ATOM 734 N N . ALA A 1 89 ? 43.869 9.409 -71.194 1.00 95.56 89 ALA A N 1
ATOM 735 C CA . ALA A 1 89 ? 43.026 10.240 -70.337 1.00 95.56 89 ALA A CA 1
ATOM 736 C C . ALA A 1 89 ? 41.624 9.633 -70.154 1.00 95.56 89 ALA A C 1
ATOM 738 O O . ALA A 1 89 ? 41.137 9.562 -69.030 1.00 95.56 89 ALA A O 1
ATOM 739 N N . GLU A 1 90 ? 41.010 9.133 -71.230 1.00 95.94 90 GLU A N 1
ATOM 740 C CA . GLU A 1 90 ? 39.712 8.446 -71.180 1.00 95.94 90 GLU A CA 1
ATOM 741 C C . GLU A 1 90 ? 39.785 7.163 -70.341 1.00 95.94 90 GLU A C 1
ATOM 743 O O . GLU A 1 90 ? 38.929 6.929 -69.489 1.00 95.94 90 GLU A O 1
ATOM 748 N N . MET A 1 91 ? 40.847 6.368 -70.510 1.00 95.12 91 MET A N 1
ATOM 749 C CA . MET A 1 91 ? 41.087 5.181 -69.687 1.00 95.12 91 MET A CA 1
ATOM 750 C C . MET A 1 91 ? 41.254 5.546 -68.205 1.00 95.12 91 MET A C 1
ATOM 752 O O . MET A 1 91 ? 40.681 4.886 -67.345 1.00 95.12 91 MET A O 1
ATOM 756 N N . GLN A 1 92 ? 42.008 6.602 -67.885 1.00 95.12 92 GLN A N 1
ATOM 757 C CA . GLN A 1 92 ? 42.173 7.067 -66.503 1.00 95.12 92 GLN A CA 1
ATOM 758 C C . GLN A 1 92 ? 40.840 7.494 -65.881 1.00 95.12 92 GLN A C 1
ATOM 760 O O . GLN A 1 92 ? 40.528 7.054 -64.779 1.00 95.12 92 GLN A O 1
ATOM 765 N N . GLN A 1 93 ? 40.032 8.275 -66.604 1.00 96.12 93 GLN A N 1
ATOM 766 C CA . GLN A 1 93 ? 38.702 8.682 -66.142 1.00 96.12 93 GLN A CA 1
ATOM 767 C C . GLN A 1 93 ? 37.790 7.479 -65.894 1.00 96.12 93 GLN A C 1
ATOM 769 O O . GLN A 1 93 ? 37.145 7.403 -64.852 1.00 96.12 93 GLN A O 1
ATOM 774 N N . TYR A 1 94 ? 37.781 6.506 -66.809 1.00 96.06 94 TYR A N 1
ATOM 775 C CA . TYR A 1 94 ? 37.001 5.282 -66.638 1.00 96.06 94 TYR A CA 1
ATOM 776 C C . TYR A 1 94 ? 37.399 4.523 -65.363 1.00 96.06 94 TYR A C 1
ATOM 778 O O . TYR A 1 94 ? 36.529 4.143 -64.577 1.00 96.06 94 TYR A O 1
ATOM 786 N N . MET A 1 95 ? 38.705 4.349 -65.129 1.00 95.00 95 MET A N 1
ATOM 787 C CA . MET A 1 95 ? 39.213 3.672 -63.933 1.00 95.00 95 MET A CA 1
ATOM 788 C C . MET A 1 95 ? 38.866 4.437 -62.649 1.00 95.00 95 MET A C 1
ATOM 790 O O . MET A 1 95 ? 38.489 3.820 -61.655 1.00 95.00 95 MET A O 1
ATOM 794 N N . GLU A 1 96 ? 38.959 5.768 -62.655 1.00 96.38 96 GLU A N 1
ATOM 795 C CA . GLU A 1 96 ? 38.560 6.603 -61.515 1.00 96.38 96 GLU A CA 1
ATOM 796 C C . GLU A 1 96 ? 37.062 6.482 -61.214 1.00 96.38 96 GLU A C 1
ATOM 798 O O . GLU A 1 96 ? 36.668 6.379 -60.052 1.00 96.38 96 GLU A O 1
ATOM 803 N N . ASP A 1 97 ? 36.212 6.463 -62.238 1.00 96.25 97 ASP A N 1
ATOM 804 C CA . ASP A 1 97 ? 34.764 6.343 -62.063 1.00 96.25 97 ASP A CA 1
ATOM 805 C C . ASP A 1 97 ? 34.334 4.926 -61.654 1.00 96.25 97 ASP A C 1
ATOM 807 O O . ASP A 1 97 ? 33.353 4.749 -60.928 1.00 96.25 97 ASP A O 1
ATOM 811 N N . GLU A 1 98 ? 35.060 3.891 -62.075 1.00 95.00 98 GLU A N 1
ATOM 812 C CA . GLU A 1 98 ? 34.898 2.536 -61.542 1.00 95.00 98 GLU A CA 1
ATOM 813 C C . GLU A 1 98 ? 35.292 2.470 -60.061 1.00 95.00 98 GLU A C 1
ATOM 815 O O . GLU A 1 98 ? 34.490 2.020 -59.241 1.00 95.00 98 GLU A O 1
ATOM 820 N N . GLN A 1 99 ? 36.443 3.034 -59.686 1.00 95.44 99 GLN A N 1
ATOM 821 C CA . GLN A 1 99 ? 36.875 3.108 -58.286 1.00 95.44 99 GLN A CA 1
ATOM 822 C C . GLN A 1 99 ? 35.883 3.880 -57.407 1.00 95.44 99 GLN A C 1
ATOM 824 O O . GLN A 1 99 ? 35.555 3.421 -56.314 1.00 95.44 99 GLN A O 1
ATOM 829 N N . LYS A 1 100 ? 35.353 5.020 -57.873 1.00 96.69 100 LYS A N 1
ATOM 830 C CA . LYS A 1 100 ? 34.315 5.772 -57.142 1.00 96.69 100 LYS A CA 1
ATOM 831 C C . LYS A 1 100 ? 33.076 4.917 -56.896 1.00 96.69 100 LYS A C 1
ATOM 833 O O . LYS A 1 100 ? 32.605 4.848 -55.765 1.00 96.69 100 LYS A O 1
ATOM 838 N N . ARG A 1 101 ? 32.589 4.207 -57.921 1.00 96.81 101 ARG A N 1
ATOM 839 C CA . ARG A 1 101 ? 31.429 3.308 -57.789 1.00 96.81 101 ARG A CA 1
ATOM 840 C C . ARG A 1 101 ? 31.689 2.179 -56.791 1.00 96.81 101 ARG A C 1
ATOM 842 O O . ARG A 1 101 ? 30.802 1.837 -56.009 1.00 96.81 101 ARG A O 1
ATOM 849 N N . GLU A 1 102 ? 32.892 1.611 -56.783 1.00 96.00 102 GLU A N 1
ATOM 850 C CA . GLU A 1 102 ? 33.271 0.581 -55.811 1.00 96.00 102 GLU A CA 1
ATOM 851 C C . GLU A 1 102 ? 33.333 1.118 -54.375 1.00 96.00 102 GLU A C 1
ATOM 853 O O . GLU A 1 102 ? 32.820 0.462 -53.459 1.00 96.00 102 GLU A O 1
ATOM 858 N N . VAL A 1 103 ? 33.916 2.307 -54.181 1.00 96.69 103 VAL A N 1
ATOM 859 C CA . VAL A 1 103 ? 33.992 2.990 -52.880 1.00 96.69 103 VAL A CA 1
ATOM 860 C C . VAL A 1 103 ? 32.592 3.310 -52.365 1.00 96.69 103 VAL A C 1
ATOM 862 O O . VAL A 1 103 ? 32.254 2.894 -51.259 1.00 96.69 103 VAL A O 1
ATOM 865 N N . GLU A 1 104 ? 31.738 3.934 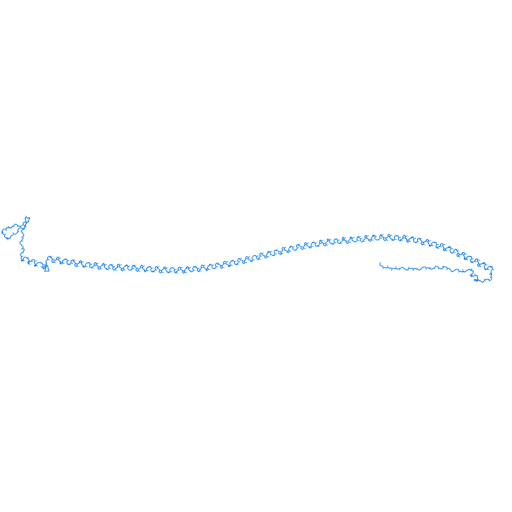-53.177 1.00 97.19 104 GLU A N 1
ATOM 866 C CA . GLU A 1 104 ? 30.351 4.247 -52.811 1.00 97.19 104 GLU A CA 1
ATOM 867 C C . GLU A 1 104 ? 29.563 2.980 -52.445 1.00 97.19 104 GLU A C 1
ATOM 869 O O . GLU A 1 104 ? 28.862 2.933 -51.430 1.00 97.19 104 GLU A O 1
ATOM 874 N N . ALA A 1 105 ? 29.711 1.900 -53.217 1.00 97.31 105 ALA A N 1
ATOM 875 C CA . ALA A 1 105 ? 29.063 0.631 -52.906 1.00 97.31 105 ALA A CA 1
ATOM 876 C C . ALA A 1 105 ? 29.596 0.016 -51.595 1.00 97.31 105 ALA A C 1
ATOM 878 O O . ALA A 1 105 ? 28.835 -0.594 -50.834 1.00 97.31 105 ALA A O 1
ATOM 879 N N . ALA A 1 106 ? 30.894 0.150 -51.304 1.00 97.38 106 ALA A N 1
ATOM 880 C CA . ALA A 1 106 ? 31.487 -0.296 -50.045 1.00 97.38 106 ALA A CA 1
ATOM 881 C C . ALA A 1 106 ? 30.997 0.534 -48.848 1.00 97.38 106 ALA A C 1
ATOM 883 O O . ALA A 1 106 ? 30.649 -0.048 -47.814 1.00 97.38 106 ALA A O 1
ATOM 884 N N . GLU A 1 107 ? 30.900 1.854 -49.006 1.00 97.06 107 GLU A N 1
ATOM 885 C CA . GLU A 1 107 ? 30.356 2.781 -48.013 1.00 97.06 107 GLU A CA 1
ATOM 886 C C . GLU A 1 107 ? 28.893 2.471 -47.710 1.00 97.06 107 GLU A C 1
ATOM 888 O O . GLU A 1 107 ? 28.540 2.316 -46.544 1.00 97.06 107 GLU A O 1
ATOM 893 N N . GLN A 1 108 ? 28.053 2.254 -48.725 1.00 97.31 108 GLN A N 1
ATOM 894 C CA . GLN A 1 108 ? 26.652 1.865 -48.529 1.00 97.31 108 GLN A CA 1
ATOM 895 C C . GLN A 1 108 ? 26.524 0.538 -47.768 1.00 97.31 108 GLN A C 1
ATOM 897 O O . GLN A 1 108 ? 25.736 0.423 -46.824 1.00 97.31 108 GLN A O 1
ATOM 902 N N . ARG A 1 109 ? 27.339 -0.470 -48.115 1.00 97.56 109 ARG A N 1
ATOM 903 C CA . ARG A 1 109 ? 27.380 -1.744 -47.373 1.00 97.56 109 ARG A CA 1
ATOM 904 C C . ARG A 1 109 ? 27.842 -1.554 -45.930 1.00 97.56 109 ARG A C 1
ATOM 906 O O . ARG A 1 109 ? 27.405 -2.292 -45.045 1.00 97.56 109 ARG A O 1
ATOM 913 N N . MET A 1 110 ? 28.764 -0.631 -45.677 1.00 97.19 110 MET A N 1
ATOM 914 C CA . MET A 1 110 ? 29.225 -0.322 -44.326 1.00 97.19 110 MET A CA 1
ATOM 915 C C . MET A 1 110 ? 28.153 0.434 -43.535 1.00 97.19 110 MET A C 1
ATOM 917 O O . MET A 1 110 ? 27.817 0.006 -42.434 1.00 97.19 110 MET A O 1
ATOM 921 N N . ALA A 1 111 ? 27.558 1.476 -44.113 1.00 97.69 111 ALA A N 1
ATOM 922 C CA . ALA A 1 111 ? 26.492 2.272 -43.517 1.00 97.69 111 ALA A CA 1
ATOM 923 C C . ALA A 1 111 ? 25.299 1.398 -43.118 1.00 97.69 111 ALA A C 1
ATOM 925 O O . ALA A 1 111 ? 24.831 1.470 -41.984 1.00 97.69 111 ALA A O 1
ATOM 926 N N . HIS A 1 112 ? 24.874 0.487 -43.997 1.00 98.00 112 HIS A N 1
ATOM 927 C CA . HIS A 1 112 ? 23.800 -0.460 -43.697 1.00 98.00 112 HIS A CA 1
ATOM 928 C C . HIS A 1 112 ? 24.139 -1.401 -42.535 1.00 98.00 112 HIS A C 1
ATOM 930 O O . HIS A 1 112 ? 23.306 -1.651 -41.662 1.00 98.00 112 HIS A O 1
ATOM 936 N N . ARG A 1 113 ? 25.380 -1.909 -42.481 1.00 98.12 113 ARG A N 1
ATOM 937 C CA . ARG A 1 113 ? 25.849 -2.747 -41.363 1.00 98.12 113 ARG A CA 1
ATOM 938 C C . ARG A 1 113 ? 25.864 -1.973 -40.048 1.00 98.12 113 ARG A C 1
ATOM 940 O O . ARG A 1 113 ? 25.367 -2.483 -39.048 1.00 98.12 113 ARG A O 1
ATOM 947 N N . LEU A 1 114 ? 26.376 -0.744 -40.062 1.00 97.94 114 LEU A N 1
ATOM 948 C CA . LEU A 1 114 ? 26.388 0.129 -38.890 1.00 97.94 114 LEU A CA 1
ATOM 949 C C . LEU A 1 114 ? 24.966 0.446 -38.424 1.00 97.94 114 LEU A C 1
ATOM 951 O O . LEU A 1 114 ? 24.672 0.338 -37.238 1.00 97.94 114 LEU A O 1
ATOM 955 N N . GLN A 1 115 ? 24.061 0.764 -39.348 1.00 97.75 115 GLN A N 1
ATOM 956 C CA . GLN A 1 115 ? 22.671 1.059 -39.023 1.00 97.75 115 GLN A CA 1
ATOM 957 C C . GLN A 1 115 ? 21.968 -0.144 -38.379 1.00 97.75 115 GLN A C 1
ATOM 959 O O . GLN A 1 115 ? 21.290 0.019 -37.365 1.00 97.75 115 GLN A O 1
ATOM 964 N N . ARG A 1 116 ? 22.164 -1.358 -38.913 1.00 98.19 116 ARG A N 1
ATOM 965 C CA . ARG A 1 116 ? 21.637 -2.593 -38.305 1.00 98.19 116 ARG A CA 1
ATOM 966 C C . ARG A 1 116 ? 22.179 -2.811 -36.894 1.00 98.19 116 ARG A C 1
ATOM 968 O O . ARG A 1 116 ? 21.388 -3.009 -35.975 1.00 98.19 116 ARG A O 1
ATOM 975 N N . ALA A 1 117 ? 23.493 -2.693 -36.709 1.00 98.12 117 ALA A N 1
ATOM 976 C CA . ALA A 1 117 ? 24.124 -2.849 -35.399 1.00 98.12 117 ALA A CA 1
ATOM 977 C C . ALA A 1 117 ? 23.612 -1.813 -34.379 1.00 98.12 117 ALA A C 1
ATOM 979 O O . ALA A 1 117 ? 23.355 -2.145 -33.223 1.00 98.12 117 ALA A O 1
ATOM 980 N N . LEU A 1 118 ? 23.393 -0.563 -34.806 1.00 98.06 118 LEU A N 1
ATOM 981 C CA . LEU A 1 118 ? 22.804 0.478 -33.959 1.00 98.06 118 LEU A CA 1
ATOM 982 C C . LEU A 1 118 ? 21.362 0.144 -33.553 1.00 98.06 118 LEU A C 1
ATOM 984 O O . LEU A 1 118 ? 21.006 0.329 -32.389 1.00 98.06 118 LEU A O 1
ATOM 988 N N . MET A 1 119 ? 20.539 -0.370 -34.475 1.00 97.94 119 MET A N 1
ATOM 989 C CA . MET A 1 119 ? 19.171 -0.800 -34.156 1.00 97.94 119 MET A CA 1
ATOM 990 C C . MET A 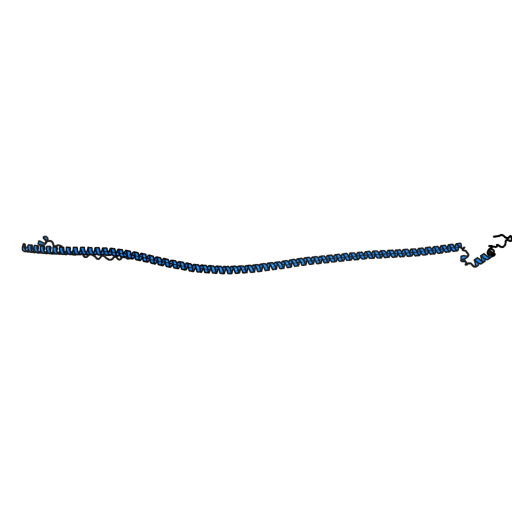1 119 ? 19.154 -1.978 -33.173 1.00 97.94 119 MET A C 1
ATOM 992 O O . MET A 1 119 ? 18.352 -1.987 -32.237 1.00 97.94 119 MET A O 1
ATOM 996 N N . GLU A 1 120 ? 20.043 -2.955 -33.352 1.00 97.81 120 GLU A N 1
ATOM 997 C CA . GLU A 1 120 ? 20.183 -4.098 -32.444 1.00 97.81 120 GLU A CA 1
ATOM 998 C C . GLU A 1 120 ? 20.615 -3.652 -31.045 1.00 97.81 120 GLU A C 1
ATOM 1000 O O . GLU A 1 120 ? 19.944 -3.985 -30.067 1.00 97.81 120 GLU A O 1
ATOM 1005 N N . CYS A 1 121 ? 21.642 -2.805 -30.952 1.00 98.44 121 CYS A N 1
ATOM 1006 C CA . CYS A 1 121 ? 22.097 -2.224 -29.691 1.00 98.44 121 CYS A CA 1
ATOM 1007 C C . CYS A 1 121 ? 20.988 -1.408 -29.003 1.00 98.44 121 CYS A C 1
ATOM 1009 O O . CYS A 1 121 ? 20.756 -1.543 -27.799 1.00 98.44 121 CYS A O 1
ATOM 1011 N N . ALA A 1 122 ? 20.232 -0.603 -29.760 1.00 98.31 122 ALA A N 1
ATOM 1012 C CA . ALA A 1 122 ? 19.100 0.146 -29.220 1.00 98.31 122 ALA A CA 1
ATOM 1013 C C . ALA A 1 122 ? 18.015 -0.788 -28.658 1.00 98.31 122 ALA A C 1
ATOM 1015 O O . ALA A 1 122 ? 17.489 -0.546 -27.567 1.00 98.31 122 ALA A O 1
ATOM 1016 N N . ARG A 1 123 ? 17.706 -1.882 -29.365 1.00 98.25 123 ARG A N 1
ATOM 1017 C CA . ARG A 1 123 ? 16.756 -2.906 -28.913 1.00 98.25 123 ARG A CA 1
ATOM 1018 C C . ARG A 1 123 ? 17.235 -3.590 -27.635 1.00 98.25 123 ARG A C 1
ATOM 1020 O O . ARG A 1 123 ? 16.456 -3.713 -26.691 1.00 98.25 123 ARG A O 1
ATOM 1027 N N . GLU A 1 124 ? 18.494 -4.003 -27.578 1.00 98.19 124 GLU A N 1
ATOM 1028 C CA . GLU A 1 124 ? 19.087 -4.642 -26.399 1.00 98.19 124 GLU A CA 1
ATOM 1029 C C . GLU A 1 124 ? 19.103 -3.705 -25.195 1.00 98.19 124 GLU A C 1
ATOM 1031 O O . GLU A 1 124 ? 18.680 -4.099 -24.107 1.00 98.19 124 GLU A O 1
ATOM 1036 N N . LYS A 1 125 ? 19.473 -2.435 -25.397 1.00 98.44 125 LYS A N 1
ATOM 1037 C CA . LYS A 1 125 ? 19.395 -1.397 -24.366 1.00 98.44 125 LYS A CA 1
ATOM 1038 C C . LYS A 1 125 ? 17.971 -1.244 -23.837 1.00 98.44 125 LYS A C 1
ATOM 1040 O O . LYS A 1 125 ? 17.774 -1.231 -22.623 1.00 98.44 125 LYS A O 1
ATOM 1045 N N . MET A 1 126 ? 16.970 -1.157 -24.715 1.00 97.88 126 MET A N 1
ATOM 1046 C CA . MET A 1 126 ? 15.566 -1.066 -24.295 1.00 97.88 126 MET A CA 1
ATOM 1047 C C . MET A 1 126 ? 15.129 -2.297 -23.496 1.00 97.88 126 MET A C 1
ATOM 1049 O O . MET A 1 126 ? 14.484 -2.153 -22.459 1.00 97.88 126 MET A O 1
ATOM 1053 N N . GLN A 1 127 ? 15.512 -3.500 -23.930 1.00 98.25 127 GLN A N 1
ATOM 1054 C CA . GLN A 1 127 ? 15.201 -4.736 -23.211 1.00 98.25 127 GLN A CA 1
ATOM 1055 C C . GLN A 1 127 ? 15.898 -4.802 -21.845 1.00 98.25 127 GLN A C 1
ATOM 1057 O O . GLN A 1 127 ? 15.266 -5.192 -20.864 1.00 98.25 127 GLN A O 1
ATOM 1062 N N . ALA A 1 128 ? 17.164 -4.394 -21.756 1.00 98.31 128 ALA A N 1
ATOM 1063 C CA . ALA A 1 128 ? 17.911 -4.335 -20.504 1.00 98.31 128 ALA A CA 1
ATOM 1064 C C . ALA A 1 128 ? 17.284 -3.332 -19.524 1.00 98.31 128 ALA A C 1
ATOM 1066 O O . ALA A 1 128 ? 17.018 -3.683 -18.376 1.00 98.31 128 ALA A O 1
ATOM 1067 N N . VAL A 1 129 ? 16.945 -2.124 -19.992 1.00 98.50 129 VAL A N 1
ATOM 1068 C CA . VAL A 1 129 ? 16.260 -1.103 -19.180 1.00 98.50 129 VAL A CA 1
ATOM 1069 C C . VAL A 1 129 ? 14.878 -1.583 -18.735 1.00 98.50 129 VAL A C 1
ATOM 1071 O O . VAL A 1 129 ? 14.510 -1.396 -17.578 1.00 98.50 129 VAL A O 1
ATOM 1074 N N . ALA A 1 130 ? 14.106 -2.229 -19.612 1.00 98.12 130 ALA A N 1
ATOM 1075 C CA . ALA A 1 130 ? 12.796 -2.769 -19.255 1.00 98.12 130 ALA A CA 1
ATOM 1076 C C . ALA A 1 130 ? 12.900 -3.868 -18.185 1.00 98.12 130 ALA A C 1
ATOM 1078 O O . ALA A 1 130 ? 12.119 -3.868 -17.232 1.00 98.12 130 ALA A O 1
ATOM 1079 N N . LYS A 1 131 ? 13.883 -4.773 -18.305 1.00 98.25 131 LYS A N 1
ATOM 1080 C CA . LYS A 1 131 ? 14.164 -5.807 -17.296 1.00 98.25 131 LYS A CA 1
ATOM 1081 C C . LYS A 1 131 ? 14.581 -5.190 -15.959 1.00 98.25 131 LYS A C 1
ATOM 1083 O O . LYS A 1 131 ? 14.000 -5.557 -14.942 1.00 98.25 131 LYS A O 1
ATOM 1088 N N . ALA A 1 132 ? 15.503 -4.226 -15.967 1.00 98.12 132 ALA A N 1
ATOM 1089 C CA . ALA A 1 132 ? 15.946 -3.525 -14.761 1.00 98.12 132 ALA A CA 1
ATOM 1090 C C . ALA A 1 132 ? 14.778 -2.807 -14.065 1.00 98.12 132 ALA A C 1
ATOM 1092 O O . ALA A 1 132 ? 14.519 -3.043 -12.890 1.00 98.12 132 ALA A O 1
ATOM 1093 N N . ARG A 1 133 ? 13.969 -2.044 -14.813 1.00 97.12 133 ARG A N 1
ATOM 1094 C CA . ARG A 1 133 ? 12.772 -1.373 -14.273 1.00 97.12 133 ARG A CA 1
ATOM 1095 C C . ARG A 1 133 ? 11.745 -2.352 -13.710 1.00 97.12 133 ARG A C 1
ATOM 1097 O O . ARG A 1 133 ? 11.075 -2.042 -12.729 1.00 97.12 133 ARG A O 1
ATOM 1104 N N . LYS A 1 134 ? 11.572 -3.524 -14.332 1.00 98.06 134 LYS A N 1
ATOM 1105 C CA . LYS A 1 134 ? 10.681 -4.568 -13.806 1.00 98.06 134 LYS A CA 1
ATOM 1106 C C . LYS A 1 134 ? 11.193 -5.090 -12.461 1.00 98.06 134 LYS A C 1
ATOM 1108 O O . LYS A 1 134 ? 10.410 -5.176 -11.522 1.00 98.06 134 LYS A O 1
ATOM 1113 N N . GLN A 1 135 ? 12.491 -5.370 -12.356 1.00 97.38 135 GLN A N 1
ATOM 1114 C CA . GLN A 1 135 ? 13.123 -5.812 -11.110 1.00 97.38 135 GLN A CA 1
ATOM 1115 C C . GLN A 1 135 ? 13.041 -4.745 -10.010 1.00 97.38 135 GLN A C 1
ATOM 1117 O O . GLN A 1 135 ? 12.684 -5.074 -8.883 1.00 97.38 135 GLN A O 1
ATOM 1122 N N . GLU A 1 136 ? 13.287 -3.473 -10.335 1.00 96.44 136 GLU A N 1
ATOM 1123 C CA . GLU A 1 136 ? 13.122 -2.346 -9.404 1.00 96.44 136 GLU A CA 1
ATOM 1124 C C . GLU A 1 136 ? 11.686 -2.256 -8.874 1.00 96.44 136 GLU A C 1
ATOM 1126 O O . GLU A 1 136 ? 11.478 -2.143 -7.668 1.00 96.44 136 GLU A O 1
ATOM 1131 N N . ARG A 1 137 ? 10.681 -2.369 -9.755 1.00 97.62 137 ARG A N 1
ATOM 1132 C CA . ARG A 1 137 ? 9.263 -2.372 -9.358 1.00 97.62 137 ARG A CA 1
ATOM 1133 C C . ARG A 1 137 ? 8.922 -3.560 -8.464 1.00 97.62 137 ARG A C 1
ATOM 1135 O O . ARG A 1 137 ? 8.250 -3.383 -7.455 1.00 97.62 137 ARG A O 1
ATOM 1142 N N . GLU A 1 138 ? 9.379 -4.761 -8.811 1.00 97.75 138 GLU A N 1
ATOM 1143 C CA . GLU A 1 138 ? 9.164 -5.957 -7.989 1.00 97.75 138 GLU A CA 1
ATOM 1144 C C . GLU A 1 138 ? 9.837 -5.835 -6.616 1.00 97.75 138 GLU A C 1
ATOM 1146 O O . GLU A 1 138 ? 9.241 -6.217 -5.609 1.00 97.75 138 GLU A O 1
ATOM 1151 N N . ALA A 1 139 ? 11.050 -5.282 -6.551 1.00 97.56 139 ALA A N 1
ATOM 1152 C CA . ALA A 1 139 ? 11.753 -5.027 -5.297 1.00 97.56 139 ALA A CA 1
ATOM 1153 C C . ALA A 1 139 ? 11.025 -3.976 -4.444 1.00 97.56 139 ALA A C 1
ATOM 1155 O O . ALA A 1 139 ? 10.798 -4.212 -3.258 1.00 97.56 139 ALA A O 1
ATOM 1156 N N . ALA A 1 140 ? 10.583 -2.871 -5.052 1.00 97.44 140 ALA A N 1
ATOM 1157 C CA . ALA A 1 140 ? 9.803 -1.836 -4.378 1.00 97.44 140 ALA A CA 1
ATOM 1158 C C . ALA A 1 140 ? 8.479 -2.387 -3.825 1.00 97.44 140 ALA A C 1
ATOM 1160 O O . ALA A 1 140 ? 8.143 -2.128 -2.673 1.00 97.44 140 ALA A O 1
ATOM 1161 N N . LEU A 1 141 ? 7.759 -3.207 -4.600 1.00 97.62 141 LEU A N 1
ATOM 1162 C CA . LEU A 1 141 ? 6.525 -3.856 -4.145 1.00 97.62 141 LEU A CA 1
ATOM 1163 C C . LEU A 1 141 ? 6.777 -4.841 -2.997 1.00 97.62 141 LEU A C 1
ATOM 1165 O O . LEU A 1 141 ? 6.011 -4.868 -2.035 1.00 97.62 141 LEU A O 1
ATOM 1169 N N . LYS A 1 142 ? 7.851 -5.637 -3.065 1.00 97.56 142 LYS A N 1
ATOM 1170 C CA . LYS A 1 142 ? 8.230 -6.559 -1.981 1.00 97.56 142 LYS A CA 1
ATOM 1171 C C . LYS A 1 142 ? 8.576 -5.811 -0.698 1.00 97.56 142 LYS A C 1
ATOM 1173 O O . LYS A 1 142 ? 8.152 -6.241 0.375 1.00 97.56 142 LYS A O 1
ATOM 1178 N N . GLU A 1 143 ? 9.313 -4.708 -0.797 1.00 95.44 143 GLU A N 1
ATOM 1179 C CA . GLU A 1 143 ? 9.677 -3.908 0.372 1.00 95.44 143 GLU A CA 1
ATOM 1180 C C . GLU A 1 143 ? 8.465 -3.169 0.948 1.00 95.44 143 GLU A C 1
ATOM 1182 O O . GLU A 1 143 ? 8.250 -3.227 2.156 1.00 95.44 143 GLU A O 1
ATOM 1187 N N . ALA A 1 144 ? 7.603 -2.592 0.105 1.00 96.69 144 ALA A N 1
ATOM 1188 C CA . ALA A 1 144 ? 6.341 -1.995 0.542 1.00 96.69 144 ALA A CA 1
ATOM 1189 C C . ALA A 1 144 ? 5.442 -3.025 1.248 1.00 96.69 144 ALA A C 1
ATOM 1191 O O . ALA A 1 144 ? 4.904 -2.752 2.318 1.00 96.69 144 ALA A O 1
ATOM 1192 N N . ALA A 1 145 ? 5.336 -4.248 0.715 1.00 97.31 145 ALA A N 1
ATOM 1193 C CA . ALA A 1 145 ? 4.604 -5.333 1.367 1.00 97.31 145 ALA A CA 1
ATOM 1194 C C . ALA A 1 145 ? 5.243 -5.744 2.706 1.00 97.31 145 ALA A C 1
ATOM 1196 O O . ALA A 1 145 ? 4.535 -6.055 3.663 1.00 97.31 145 ALA A O 1
ATOM 1197 N N . ARG A 1 146 ? 6.580 -5.737 2.804 1.00 97.44 146 ARG A N 1
ATOM 1198 C CA . ARG A 1 146 ? 7.297 -6.001 4.059 1.00 97.44 146 ARG A CA 1
ATOM 1199 C C . ARG A 1 146 ? 7.008 -4.924 5.101 1.00 97.44 146 ARG A C 1
ATOM 1201 O O . ARG A 1 146 ? 6.745 -5.271 6.248 1.00 97.44 146 ARG A O 1
ATOM 1208 N N . GLN A 1 147 ? 7.030 -3.654 4.708 1.00 96.12 147 GLN A N 1
ATOM 1209 C CA . GLN A 1 147 ? 6.692 -2.531 5.582 1.00 96.12 147 GLN A CA 1
ATOM 1210 C C . GLN A 1 147 ? 5.230 -2.591 6.026 1.00 96.12 147 GLN A C 1
ATOM 1212 O O . GLN A 1 147 ? 4.961 -2.514 7.220 1.00 96.12 147 GLN A O 1
ATOM 1217 N N . HIS A 1 148 ? 4.296 -2.838 5.103 1.00 96.19 148 HIS A N 1
ATOM 1218 C CA . HIS A 1 148 ? 2.885 -3.020 5.441 1.00 96.19 148 HIS A CA 1
ATOM 1219 C C . HIS A 1 148 ? 2.662 -4.151 6.446 1.00 96.19 148 HIS A C 1
ATOM 1221 O O . HIS A 1 148 ? 1.907 -3.964 7.395 1.00 96.19 148 HIS A O 1
ATOM 1227 N N . ARG A 1 149 ? 3.332 -5.302 6.284 1.00 97.50 149 ARG A N 1
ATOM 1228 C CA . ARG A 1 149 ? 3.250 -6.401 7.260 1.00 97.50 149 ARG A CA 1
ATOM 1229 C C . ARG A 1 149 ? 3.743 -5.983 8.641 1.00 97.50 149 ARG A C 1
ATOM 1231 O O . ARG A 1 149 ? 3.034 -6.217 9.608 1.00 97.50 149 ARG A O 1
ATOM 1238 N N . LYS A 1 150 ? 4.896 -5.311 8.718 1.00 97.62 150 LYS A N 1
ATOM 1239 C CA . LYS A 1 150 ? 5.439 -4.809 9.989 1.00 97.62 150 LYS A CA 1
ATOM 1240 C C . LYS A 1 150 ? 4.489 -3.832 10.675 1.00 97.62 150 LYS A C 1
ATOM 1242 O O . LYS A 1 150 ? 4.231 -3.976 11.859 1.00 97.62 150 LYS A O 1
ATOM 1247 N N . HIS A 1 151 ? 3.946 -2.868 9.933 1.00 97.50 151 HIS A N 1
ATOM 1248 C CA . HIS A 1 151 ? 2.986 -1.918 10.493 1.00 97.50 151 HIS A CA 1
ATOM 1249 C C . HIS A 1 151 ? 1.712 -2.607 10.973 1.00 97.50 151 HIS A C 1
ATOM 1251 O O . HIS A 1 151 ? 1.175 -2.240 12.008 1.00 97.50 151 HIS A O 1
ATOM 1257 N N . LEU A 1 152 ? 1.244 -3.624 10.251 1.00 97.88 152 LEU A N 1
ATOM 1258 C CA . LEU A 1 152 ? 0.067 -4.392 10.641 1.00 97.88 152 LEU A CA 1
ATOM 1259 C C . LEU A 1 152 ? 0.321 -5.262 11.882 1.00 97.88 152 LEU A C 1
ATOM 1261 O O . LEU A 1 152 ? -0.582 -5.422 12.696 1.00 97.88 152 LEU A O 1
ATOM 1265 N N . GLU A 1 153 ? 1.525 -5.812 12.043 1.00 97.19 153 GLU A N 1
ATOM 1266 C CA . GLU A 1 153 ? 1.951 -6.511 13.265 1.00 97.19 153 GLU A CA 1
ATOM 1267 C C . GLU A 1 153 ? 2.027 -5.552 14.458 1.00 97.19 153 GLU A C 1
ATOM 1269 O O . GLU A 1 153 ? 1.415 -5.833 15.483 1.00 97.19 153 GLU A O 1
ATOM 1274 N N . GLN A 1 154 ? 2.650 -4.382 14.292 1.00 97.50 154 GLN A N 1
ATOM 1275 C CA . GLN A 1 154 ? 2.691 -3.335 15.323 1.00 97.50 154 GLN A CA 1
ATOM 1276 C C . GLN A 1 154 ? 1.285 -2.906 15.756 1.00 97.50 154 GLN A C 1
ATOM 1278 O O . GLN A 1 154 ? 0.990 -2.877 16.943 1.00 97.50 154 GLN A O 1
ATOM 1283 N N . LEU A 1 155 ? 0.385 -2.659 14.799 1.00 97.56 155 LEU A N 1
ATOM 1284 C CA . LEU A 1 155 ? -1.006 -2.297 15.088 1.00 97.56 155 LEU A CA 1
ATOM 1285 C C . LEU A 1 155 ? -1.742 -3.393 15.870 1.00 97.56 155 LEU A C 1
ATOM 1287 O O . LEU A 1 155 ? -2.563 -3.094 16.733 1.00 97.56 155 LEU A O 1
ATOM 1291 N N . LYS A 1 156 ? -1.466 -4.669 15.573 1.00 97.56 156 LYS A N 1
ATOM 1292 C CA . LYS A 1 156 ? -2.036 -5.795 16.324 1.00 97.56 156 LYS A CA 1
ATOM 1293 C C . LYS A 1 156 ? -1.497 -5.853 17.747 1.00 97.56 156 LYS A C 1
ATOM 1295 O O . LYS A 1 156 ? -2.283 -6.080 18.658 1.00 97.56 156 LYS A O 1
ATOM 1300 N N . GLU A 1 157 ? -0.196 -5.660 17.936 1.00 96.75 157 GLU A N 1
ATOM 1301 C CA . GLU A 1 157 ? 0.431 -5.631 19.261 1.00 96.75 157 GLU A CA 1
ATOM 1302 C C . GLU A 1 157 ? -0.105 -4.468 20.103 1.00 96.75 157 GLU A C 1
ATOM 1304 O O . GLU A 1 157 ? -0.522 -4.675 21.240 1.00 96.75 157 GLU A O 1
ATOM 1309 N N . GLU A 1 158 ? -0.182 -3.265 19.530 1.00 96.31 158 GLU A N 1
ATOM 1310 C CA . GLU A 1 158 ? -0.768 -2.088 20.179 1.00 96.31 158 GLU A CA 1
ATOM 1311 C C . GLU A 1 158 ? -2.234 -2.319 20.557 1.00 96.31 158 GLU A C 1
ATOM 1313 O O . GLU A 1 158 ? -2.641 -1.992 21.673 1.00 96.31 158 GLU A O 1
ATOM 1318 N N . ASN A 1 159 ? -3.020 -2.931 19.664 1.00 96.06 159 ASN A N 1
ATOM 1319 C CA . ASN A 1 159 ? -4.416 -3.243 19.949 1.00 96.06 159 ASN A CA 1
ATOM 1320 C C . ASN A 1 159 ? -4.556 -4.292 21.065 1.00 96.06 159 ASN A C 1
ATOM 1322 O O . ASN A 1 159 ? -5.322 -4.086 21.999 1.00 96.06 159 ASN A O 1
ATOM 1326 N N . MET A 1 160 ? -3.766 -5.371 21.032 1.00 96.75 160 MET A N 1
ATOM 1327 C CA . MET A 1 160 ? -3.736 -6.383 22.100 1.00 96.75 160 MET A CA 1
ATOM 1328 C C . MET A 1 160 ? -3.413 -5.756 23.463 1.00 96.75 160 MET A C 1
ATOM 1330 O O . MET A 1 160 ? -4.086 -6.035 24.453 1.00 96.75 160 MET A O 1
ATOM 1334 N N . LEU A 1 161 ? -2.413 -4.870 23.517 1.00 97.25 161 LEU A N 1
ATOM 1335 C CA . LEU A 1 161 ? -2.047 -4.162 24.745 1.00 97.25 161 LEU A CA 1
ATOM 1336 C C . LEU A 1 161 ? -3.171 -3.236 25.224 1.00 97.25 161 LEU A C 1
ATOM 1338 O O . LEU A 1 161 ? -3.473 -3.208 26.418 1.00 97.25 161 LEU A O 1
ATOM 1342 N N . ALA A 1 162 ? -3.814 -2.498 24.316 1.00 96.81 162 ALA A N 1
ATOM 1343 C CA . ALA A 1 162 ? -4.947 -1.643 24.653 1.00 96.81 162 ALA A CA 1
ATOM 1344 C C . ALA A 1 162 ? -6.132 -2.462 25.193 1.00 96.81 162 ALA A C 1
ATOM 1346 O O . ALA A 1 162 ? -6.683 -2.125 26.240 1.00 96.81 162 ALA A O 1
ATOM 1347 N N . GLU A 1 163 ? -6.485 -3.568 24.536 1.00 97.12 163 GLU A N 1
ATOM 1348 C CA . GLU A 1 163 ? -7.534 -4.490 24.979 1.00 97.12 163 GLU A CA 1
ATOM 1349 C C . GLU A 1 163 ? -7.233 -5.074 26.365 1.00 97.12 163 GLU A C 1
ATOM 1351 O O . GLU A 1 163 ? -8.116 -5.105 27.224 1.00 97.12 163 GLU A O 1
ATOM 1356 N N . GLU A 1 164 ? -5.988 -5.477 26.636 1.00 97.00 164 GLU A N 1
ATOM 1357 C CA . GLU A 1 164 ? -5.577 -5.945 27.962 1.00 97.00 164 GLU A CA 1
ATOM 1358 C C . GLU A 1 164 ? -5.717 -4.864 29.039 1.00 97.00 164 GLU A C 1
ATOM 1360 O O . GLU A 1 164 ? -6.164 -5.156 30.153 1.00 97.00 164 GLU A O 1
ATOM 1365 N N . LEU A 1 165 ? -5.342 -3.620 28.729 1.00 97.31 165 LEU A N 1
ATOM 1366 C CA . LEU A 1 165 ? -5.496 -2.490 29.646 1.00 97.31 165 LEU A CA 1
ATOM 1367 C C . LEU A 1 165 ? -6.974 -2.207 29.929 1.00 97.31 165 LEU A C 1
ATOM 1369 O O . LEU A 1 165 ? -7.356 -2.075 31.095 1.00 97.31 165 LEU A O 1
ATOM 1373 N N . TYR A 1 166 ? -7.817 -2.179 28.893 1.00 95.69 166 TYR A N 1
ATOM 1374 C CA . TYR A 1 166 ? -9.259 -2.001 29.055 1.00 95.69 166 TYR A CA 1
ATOM 1375 C C . TYR A 1 166 ? -9.879 -3.133 29.864 1.00 95.69 166 TYR A C 1
ATOM 1377 O O . TYR A 1 166 ? -10.652 -2.877 30.786 1.00 95.69 166 TYR A O 1
ATOM 1385 N N . ARG A 1 167 ? -9.496 -4.381 29.592 1.00 97.81 167 ARG A N 1
ATOM 1386 C CA . ARG A 1 167 ? -9.971 -5.539 30.346 1.00 97.81 167 ARG A CA 1
ATOM 1387 C C . ARG A 1 167 ? -9.605 -5.437 31.826 1.00 97.81 167 ARG A C 1
ATOM 1389 O O . ARG A 1 167 ? -10.479 -5.620 32.669 1.00 97.81 167 ARG A O 1
ATOM 1396 N N . LYS A 1 168 ? -8.352 -5.101 32.153 1.00 97.88 168 LYS A N 1
ATOM 1397 C CA . LYS A 1 168 ? -7.907 -4.905 33.546 1.00 97.88 168 LYS A CA 1
ATOM 1398 C C . LYS A 1 168 ? -8.684 -3.782 34.235 1.00 97.88 168 LYS A C 1
ATOM 1400 O O . LYS A 1 168 ? -9.100 -3.948 35.378 1.00 97.88 168 LYS A O 1
ATOM 1405 N N . SER A 1 169 ? -8.916 -2.671 33.534 1.00 98.12 169 SER A N 1
ATOM 1406 C CA . SER A 1 169 ? -9.702 -1.547 34.052 1.00 98.12 169 SER A CA 1
ATOM 1407 C C . SER A 1 169 ? -11.155 -1.945 34.340 1.00 98.12 169 SER A C 1
ATOM 1409 O O . SER A 1 169 ? -11.662 -1.654 35.422 1.00 98.12 169 SER A O 1
ATOM 1411 N N . ILE A 1 170 ? -11.803 -2.681 33.431 1.00 97.75 170 ILE A N 1
ATOM 1412 C CA . ILE A 1 170 ? -13.169 -3.195 33.622 1.00 97.75 170 ILE A CA 1
ATOM 1413 C C . ILE A 1 170 ? -13.223 -4.195 34.782 1.00 97.75 170 ILE A C 1
ATOM 1415 O O . ILE A 1 170 ? -14.123 -4.127 35.616 1.00 97.75 170 ILE A O 1
ATOM 1419 N N . GLU A 1 171 ? -12.263 -5.119 34.871 1.00 97.62 171 GLU A N 1
ATOM 1420 C CA . GLU A 1 171 ? -12.189 -6.085 35.972 1.00 97.62 171 GLU A CA 1
ATOM 1421 C C . GLU A 1 171 ? -12.019 -5.390 37.330 1.00 97.62 171 GLU A C 1
ATOM 1423 O O . GLU A 1 171 ? -12.640 -5.802 38.311 1.00 97.62 171 GLU A O 1
ATOM 1428 N N . GLN A 1 172 ? -11.211 -4.329 37.397 1.00 97.62 172 GLN A N 1
ATOM 1429 C CA . GLN A 1 172 ? -11.064 -3.522 38.605 1.00 97.62 172 GLN A CA 1
ATOM 1430 C C . GLN A 1 172 ? -12.368 -2.799 38.963 1.00 97.62 172 GLN A C 1
ATOM 1432 O O . GLN A 1 172 ? -12.833 -2.924 40.096 1.00 97.62 172 GLN A O 1
ATOM 1437 N N . LEU A 1 173 ? -12.997 -2.127 37.997 1.00 97.88 173 LEU A N 1
ATOM 1438 C CA . LEU A 1 173 ? -14.266 -1.431 38.206 1.00 97.88 173 LEU A CA 1
ATOM 1439 C C . LEU A 1 173 ? -15.363 -2.389 38.690 1.00 97.88 173 LEU A C 1
ATOM 1441 O O . LEU A 1 173 ? -16.119 -2.065 39.601 1.00 97.88 173 LEU A O 1
ATOM 1445 N N . ASN A 1 174 ? -15.425 -3.596 38.126 1.00 97.31 174 ASN A N 1
ATOM 1446 C CA . ASN A 1 174 ? -16.372 -4.619 38.560 1.00 97.31 174 ASN A CA 1
ATOM 1447 C C . ASN A 1 174 ? -16.129 -5.042 40.014 1.00 97.31 174 ASN A C 1
ATOM 1449 O O . ASN A 1 174 ? -17.086 -5.192 40.768 1.00 97.31 174 ASN A O 1
ATOM 1453 N N . LYS A 1 175 ? -14.868 -5.208 40.436 1.00 97.62 175 LYS A N 1
ATOM 1454 C CA . LYS A 1 175 ? -14.540 -5.520 41.839 1.00 97.62 175 LYS A CA 1
ATOM 1455 C C . LYS A 1 175 ? -14.974 -4.397 42.779 1.00 97.62 175 LYS A C 1
ATOM 1457 O O . LYS A 1 175 ? -15.580 -4.682 43.810 1.00 97.62 175 LYS A O 1
ATOM 1462 N N . GLU A 1 176 ? -14.699 -3.149 42.410 1.00 97.12 176 GLU A N 1
ATOM 1463 C CA . GLU A 1 176 ? -15.102 -1.964 43.173 1.00 97.12 176 GLU A CA 1
ATOM 1464 C C . GLU A 1 176 ? -16.630 -1.882 43.292 1.00 97.12 176 GLU A C 1
ATOM 1466 O O . GLU A 1 176 ? -17.157 -1.782 44.399 1.00 97.12 176 GLU A O 1
ATOM 1471 N N . LYS A 1 177 ? -17.362 -2.052 42.185 1.00 97.50 177 LYS A N 1
ATOM 1472 C CA . LYS A 1 177 ? -18.831 -2.028 42.187 1.00 97.50 177 LYS A CA 1
ATOM 1473 C C . LYS A 1 177 ? -19.450 -3.184 42.965 1.00 97.50 177 LYS A C 1
ATOM 1475 O O . LYS A 1 177 ? -20.394 -2.963 43.716 1.00 97.50 177 LYS A O 1
ATOM 1480 N N . CYS A 1 178 ? -18.904 -4.394 42.861 1.00 96.12 178 CYS A N 1
ATOM 1481 C CA . CYS A 1 178 ? -19.332 -5.513 43.702 1.00 96.12 178 CYS A CA 1
ATOM 1482 C C . CYS A 1 178 ? -19.120 -5.210 45.191 1.00 96.12 178 CYS A C 1
ATOM 1484 O O . CYS A 1 178 ? -19.972 -5.540 46.014 1.00 96.12 178 CYS A O 1
ATOM 1486 N N . HIS A 1 179 ? -18.004 -4.571 45.549 1.00 96.56 179 HIS A N 1
ATOM 1487 C CA . HIS A 1 179 ? -17.737 -4.188 46.931 1.00 96.56 179 HIS A CA 1
ATOM 1488 C C . HIS A 1 179 ? -18.706 -3.108 47.436 1.00 96.56 179 HIS A C 1
ATOM 1490 O O . HIS A 1 179 ? -19.246 -3.243 48.537 1.00 96.56 179 HIS A O 1
ATOM 1496 N N . GLU A 1 180 ? -18.984 -2.085 46.622 1.00 96.62 180 GLU A N 1
ATOM 1497 C CA . GLU A 1 180 ? -19.986 -1.052 46.919 1.00 96.62 180 GLU A CA 1
ATOM 1498 C C . GLU A 1 180 ? -21.380 -1.664 47.127 1.00 96.62 180 GLU A C 1
ATOM 1500 O O . GLU A 1 180 ? -22.025 -1.388 48.139 1.00 96.62 180 GLU A O 1
ATOM 1505 N N . ILE A 1 181 ? -21.820 -2.549 46.222 1.00 96.94 181 ILE A N 1
ATOM 1506 C CA . ILE A 1 181 ? -23.121 -3.232 46.311 1.00 96.94 181 ILE A CA 1
ATOM 1507 C C . ILE A 1 181 ? -23.203 -4.083 47.580 1.00 96.94 181 ILE A C 1
ATOM 1509 O O . ILE A 1 181 ? -24.182 -3.988 48.314 1.00 96.94 181 ILE A O 1
ATOM 1513 N N . ASN A 1 182 ? -22.176 -4.882 47.879 1.00 97.19 182 ASN A N 1
ATOM 1514 C CA . ASN A 1 182 ? -22.159 -5.716 49.084 1.00 97.19 182 ASN A CA 1
ATOM 1515 C C . ASN A 1 182 ? -22.214 -4.877 50.366 1.00 97.19 182 ASN A C 1
ATOM 1517 O O . ASN A 1 182 ? -22.877 -5.257 51.332 1.00 97.19 182 ASN A O 1
ATOM 1521 N N . THR A 1 183 ? -21.542 -3.726 50.372 1.00 97.38 183 THR A N 1
ATOM 1522 C CA . THR A 1 183 ? -21.576 -2.796 51.504 1.00 97.38 183 THR A CA 1
ATOM 1523 C C . THR A 1 183 ? -22.969 -2.194 51.667 1.00 97.38 183 THR A C 1
ATOM 1525 O O . THR A 1 183 ? -23.514 -2.233 52.768 1.00 97.38 183 THR A O 1
ATOM 1528 N N . ALA A 1 184 ? -23.579 -1.715 50.578 1.00 96.88 184 ALA A N 1
ATOM 1529 C CA . ALA A 1 184 ? -24.938 -1.178 50.594 1.00 96.88 184 ALA A CA 1
ATOM 1530 C C . ALA A 1 184 ? -25.963 -2.225 51.061 1.00 96.88 184 ALA A C 1
ATOM 1532 O O . ALA A 1 184 ? -26.759 -1.943 51.950 1.00 96.88 184 ALA A O 1
ATOM 1533 N N . LEU A 1 185 ? -25.887 -3.457 50.545 1.00 96.88 185 LEU A N 1
ATOM 1534 C CA . LEU A 1 185 ? -26.756 -4.562 50.965 1.00 96.88 185 LEU A CA 1
ATOM 1535 C C . LEU A 1 185 ? -26.611 -4.878 52.458 1.00 96.88 185 LEU A C 1
ATOM 1537 O O . LEU A 1 185 ? -27.615 -5.057 53.141 1.00 96.88 185 LEU A O 1
ATOM 1541 N N . SER A 1 186 ? -25.380 -4.915 52.974 1.00 96.50 186 SER A N 1
ATOM 1542 C CA . SER A 1 186 ? -25.115 -5.148 54.400 1.00 96.50 186 SER A CA 1
ATOM 1543 C C . SER A 1 186 ? -25.695 -4.038 55.282 1.00 96.50 186 SER A C 1
ATOM 1545 O O . SER A 1 186 ? -26.274 -4.324 56.330 1.00 96.50 186 SER A O 1
ATOM 1547 N N . ILE A 1 187 ? -25.591 -2.777 54.844 1.00 96.81 187 ILE A N 1
ATOM 1548 C CA . ILE A 1 187 ? -26.194 -1.630 55.536 1.00 96.81 187 ILE A CA 1
ATOM 1549 C C . ILE A 1 187 ? -27.719 -1.771 55.553 1.00 96.81 187 ILE A C 1
ATOM 1551 O O . ILE A 1 187 ? -28.299 -1.794 56.634 1.00 96.81 187 ILE A O 1
ATOM 1555 N N . THR A 1 188 ? -28.356 -1.968 54.395 1.00 96.31 188 THR A N 1
ATOM 1556 C CA . THR A 1 188 ? -29.817 -2.119 54.303 1.00 96.31 188 THR A CA 1
ATOM 1557 C C . THR A 1 188 ? -30.326 -3.314 55.110 1.00 96.31 188 THR A C 1
ATOM 1559 O O . THR A 1 188 ? -31.361 -3.228 55.763 1.00 96.31 188 THR A O 1
ATOM 1562 N N . GLN A 1 189 ? -29.596 -4.435 55.122 1.00 96.06 189 GLN A N 1
ATOM 1563 C CA . GLN A 1 189 ? -29.962 -5.595 55.933 1.00 96.06 189 GLN A CA 1
ATOM 1564 C C . GLN A 1 189 ? -29.931 -5.273 57.433 1.00 96.06 189 GLN A C 1
ATOM 1566 O O . GLN A 1 189 ? -30.850 -5.662 58.152 1.00 96.06 189 GLN A O 1
ATOM 1571 N N . LYS A 1 190 ? -28.905 -4.554 57.906 1.00 96.56 190 LYS A N 1
ATOM 1572 C CA . LYS A 1 190 ? -28.814 -4.121 59.308 1.00 96.56 190 LYS A CA 1
ATOM 1573 C C . LYS A 1 190 ? -29.886 -3.100 59.669 1.00 96.56 190 LYS A C 1
ATOM 1575 O O . LYS A 1 190 ? -30.474 -3.217 60.734 1.00 96.56 190 LYS A O 1
ATOM 1580 N N . GLU A 1 191 ? -30.155 -2.128 58.802 1.00 95.69 191 GLU A N 1
ATOM 1581 C CA . GLU A 1 191 ? -31.228 -1.146 59.005 1.00 95.69 191 GLU A CA 1
ATOM 1582 C C . GLU A 1 191 ? -32.588 -1.836 59.128 1.00 95.69 191 GLU A C 1
ATOM 1584 O O . GLU A 1 191 ? -33.325 -1.562 60.071 1.00 95.69 191 GLU A O 1
ATOM 1589 N N . ASN A 1 192 ? -32.876 -2.801 58.251 1.00 95.38 192 ASN A N 1
ATOM 1590 C CA . ASN A 1 192 ? -34.095 -3.600 58.335 1.00 95.38 192 ASN A CA 1
ATOM 1591 C C . ASN A 1 192 ? -34.159 -4.414 59.634 1.00 95.38 192 ASN A C 1
ATOM 1593 O O . ASN A 1 192 ? -35.210 -4.450 60.262 1.00 95.38 192 ASN A O 1
ATOM 1597 N N . GLN A 1 193 ? -33.055 -5.036 60.065 1.00 95.06 193 GLN A N 1
ATOM 1598 C CA . GLN A 1 193 ? -33.002 -5.748 61.349 1.00 95.06 193 GLN A CA 1
ATOM 1599 C C . GLN A 1 193 ? -33.308 -4.810 62.521 1.00 95.06 193 GLN A C 1
ATOM 1601 O O . GLN A 1 193 ? -34.181 -5.114 63.330 1.00 95.06 193 GLN A O 1
ATOM 1606 N N . ILE A 1 194 ? -32.658 -3.645 62.572 1.00 95.62 194 ILE A N 1
ATOM 1607 C CA . ILE A 1 194 ? -32.880 -2.633 63.613 1.00 95.62 194 ILE A CA 1
ATOM 1608 C C . ILE A 1 194 ? -34.339 -2.166 63.618 1.00 95.62 194 ILE A C 1
ATOM 1610 O O . ILE A 1 194 ? -34.941 -2.064 64.684 1.00 95.62 194 ILE A O 1
ATOM 1614 N N . GLU A 1 195 ? -34.921 -1.906 62.448 1.00 95.75 195 GLU A N 1
ATOM 1615 C CA . GLU A 1 195 ? -36.316 -1.477 62.333 1.00 95.75 195 GLU A CA 1
ATOM 1616 C C . GLU A 1 195 ? -37.281 -2.584 62.783 1.00 95.75 195 GLU A C 1
ATOM 1618 O O . GLU A 1 195 ? -38.206 -2.310 63.543 1.00 95.75 195 GLU A O 1
ATOM 1623 N N . THR A 1 196 ? -37.035 -3.848 62.417 1.00 92.88 196 THR A N 1
ATOM 1624 C CA . THR A 1 196 ? -37.852 -4.976 62.902 1.00 92.88 196 THR A CA 1
ATOM 1625 C C . THR A 1 196 ? -37.727 -5.187 64.410 1.00 92.88 196 THR A C 1
ATOM 1627 O O . THR A 1 196 ? -38.730 -5.433 65.072 1.00 92.88 196 THR A O 1
ATOM 1630 N N . GLU A 1 197 ? -36.529 -5.040 64.985 1.00 94.75 197 GLU A N 1
ATOM 1631 C CA . GLU A 1 197 ? -36.325 -5.110 66.437 1.00 94.75 197 GLU A CA 1
ATOM 1632 C C . GLU A 1 197 ? -37.017 -3.955 67.160 1.00 94.75 197 GLU A C 1
ATOM 1634 O O . GLU A 1 197 ? -37.555 -4.136 68.252 1.00 94.75 197 GLU A O 1
ATOM 1639 N N . LYS A 1 198 ? -37.003 -2.759 66.567 1.00 95.81 198 LYS A N 1
ATOM 1640 C CA . LYS A 1 198 ? -37.700 -1.592 67.101 1.00 95.81 198 LYS A CA 1
ATOM 1641 C C . LYS A 1 198 ? -39.212 -1.819 67.100 1.00 95.81 198 LYS A C 1
ATOM 1643 O O . LYS A 1 198 ? -39.835 -1.628 68.139 1.00 95.81 198 LYS A O 1
ATOM 1648 N N . GLN A 1 199 ? -39.774 -2.292 65.987 1.00 93.69 199 GLN A N 1
ATOM 1649 C CA . GLN A 1 199 ? -41.195 -2.636 65.880 1.00 93.69 199 GLN A CA 1
ATOM 1650 C C . GLN A 1 199 ? -41.593 -3.746 66.860 1.00 93.69 199 GLN A C 1
ATOM 1652 O O . GLN A 1 199 ? -42.645 -3.653 67.488 1.00 93.69 199 GLN A O 1
ATOM 1657 N N . LEU A 1 200 ? -40.741 -4.761 67.045 1.00 95.06 200 LEU A N 1
ATOM 1658 C CA . LEU A 1 200 ? -40.969 -5.824 68.024 1.00 95.06 200 LEU A CA 1
ATOM 1659 C C . LEU A 1 200 ? -41.002 -5.272 69.454 1.00 95.06 200 LEU A C 1
ATOM 1661 O O . LEU A 1 200 ? -41.941 -5.558 70.186 1.00 95.06 200 LEU A O 1
ATOM 1665 N N . LYS A 1 201 ? -40.028 -4.435 69.836 1.00 95.25 201 LYS A N 1
ATOM 1666 C CA . LYS A 1 201 ? -39.996 -3.800 71.165 1.00 95.25 201 LYS A CA 1
ATOM 1667 C C . LYS A 1 201 ? -41.205 -2.897 71.400 1.00 95.25 201 LYS A C 1
ATOM 1669 O O . LYS A 1 201 ? -41.773 -2.917 72.486 1.00 95.25 201 LYS A O 1
ATOM 1674 N N . GLU A 1 202 ? -41.609 -2.114 70.401 1.00 94.56 202 GLU A N 1
ATOM 1675 C CA . GLU A 1 202 ? -42.820 -1.290 70.483 1.00 94.56 202 GLU A CA 1
ATOM 1676 C C . GLU A 1 202 ? -44.067 -2.168 70.698 1.00 94.56 202 GLU A C 1
ATOM 1678 O O . GLU A 1 202 ? -44.849 -1.904 71.612 1.00 94.56 202 GLU A O 1
ATOM 1683 N N . ALA A 1 203 ? -44.214 -3.265 69.947 1.00 93.56 203 ALA A N 1
ATOM 1684 C CA . ALA A 1 203 ? -45.306 -4.223 70.132 1.00 93.56 203 ALA A CA 1
ATOM 1685 C C . ALA A 1 203 ? -45.275 -4.908 71.513 1.00 93.56 203 ALA A C 1
ATOM 1687 O O . ALA A 1 203 ? -46.311 -5.018 72.164 1.00 93.56 203 ALA A O 1
ATOM 1688 N N . GLU A 1 204 ? -44.098 -5.311 72.001 1.00 94.56 204 GLU A N 1
ATOM 1689 C CA . GLU A 1 204 ? -43.922 -5.874 73.346 1.00 94.56 204 GLU A CA 1
ATOM 1690 C C . GLU A 1 204 ? -44.369 -4.890 74.432 1.00 94.56 204 GLU A C 1
ATOM 1692 O O . GLU A 1 204 ? -45.092 -5.282 75.347 1.00 94.56 204 GLU A O 1
ATOM 1697 N N . THR A 1 205 ? -43.996 -3.608 74.327 1.00 94.75 205 THR A N 1
ATOM 1698 C CA . THR A 1 205 ? -44.434 -2.592 75.300 1.00 94.75 205 THR A CA 1
ATOM 1699 C C . THR A 1 205 ? -45.947 -2.395 75.290 1.00 94.75 205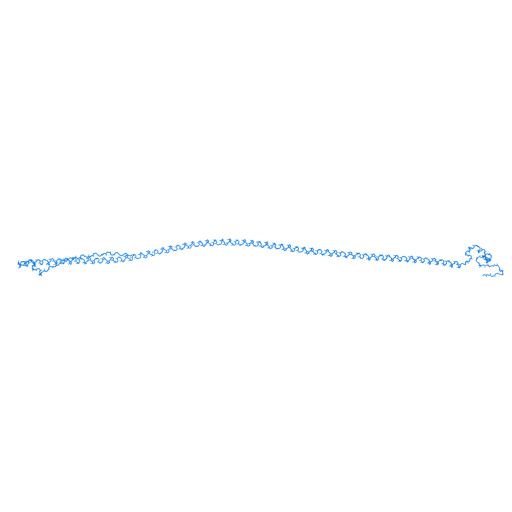 THR A C 1
ATOM 1701 O O . THR A 1 205 ? -46.556 -2.335 76.355 1.00 94.75 205 THR A O 1
ATOM 1704 N N . LEU A 1 206 ? -46.573 -2.385 74.107 1.00 95.56 206 LEU A N 1
ATOM 1705 C CA . LEU A 1 206 ? -48.028 -2.289 73.984 1.00 95.56 206 LEU A CA 1
ATOM 1706 C C . LEU A 1 206 ? -48.728 -3.498 74.615 1.00 95.56 206 LEU A C 1
ATOM 1708 O O . LEU A 1 206 ? -49.696 -3.327 75.354 1.00 95.56 206 LEU A O 1
ATOM 1712 N N . HIS A 1 207 ? -48.222 -4.709 74.374 1.00 93.44 207 HIS A N 1
ATOM 1713 C CA . HIS A 1 207 ? -48.777 -5.923 74.970 1.00 93.44 207 HIS A CA 1
ATOM 1714 C C . HIS A 1 207 ? -48.587 -5.980 76.488 1.00 93.44 207 HIS A C 1
ATOM 1716 O O . HIS A 1 207 ? -49.489 -6.432 77.190 1.00 93.44 207 HIS A O 1
ATOM 1722 N N . LEU A 1 208 ? -47.457 -5.503 77.019 1.00 94.38 208 LEU A N 1
ATOM 1723 C CA . LEU A 1 208 ? -47.253 -5.389 78.466 1.00 94.38 208 LEU A CA 1
ATOM 1724 C C . LEU A 1 208 ? -48.249 -4.407 79.098 1.00 94.38 208 LEU A C 1
ATOM 1726 O O . LEU A 1 208 ? -48.858 -4.743 80.113 1.00 94.38 208 LEU A O 1
ATOM 1730 N N . ASP A 1 209 ? -48.475 -3.248 78.472 1.00 94.75 209 ASP A N 1
ATOM 1731 C CA . ASP A 1 209 ? -49.469 -2.266 78.923 1.00 94.75 209 ASP A CA 1
ATOM 1732 C C . ASP A 1 209 ? -50.899 -2.840 78.886 1.00 94.75 209 ASP A C 1
ATOM 1734 O O . ASP A 1 209 ? -51.719 -2.582 79.772 1.00 94.75 209 ASP A O 1
ATOM 1738 N N . GLU A 1 210 ? -51.237 -3.616 77.851 1.00 94.81 210 GLU A N 1
ATOM 1739 C CA . GLU A 1 210 ? -52.514 -4.333 77.754 1.00 94.81 210 GLU A CA 1
ATOM 1740 C C . GLU A 1 210 ? -52.658 -5.390 78.851 1.00 94.81 210 GLU A C 1
ATOM 1742 O O . GLU A 1 210 ? -53.703 -5.466 79.503 1.00 94.81 210 GLU A O 1
ATOM 1747 N N . LEU A 1 211 ? -51.606 -6.169 79.098 1.00 93.62 211 LEU A N 1
ATOM 1748 C CA . LEU A 1 211 ? -51.593 -7.204 80.123 1.00 93.62 211 LEU A CA 1
ATOM 1749 C C . LEU A 1 211 ? -51.712 -6.601 81.528 1.00 93.62 211 LEU A C 1
ATOM 1751 O O . LEU A 1 211 ? -52.457 -7.128 82.352 1.00 93.62 211 LEU A O 1
ATOM 1755 N N . GLU A 1 212 ? -51.074 -5.458 81.791 1.00 94.38 212 GLU A N 1
ATOM 1756 C CA . GLU A 1 212 ? -51.239 -4.717 83.044 1.00 94.38 212 GLU A CA 1
ATOM 1757 C C . GLU A 1 212 ? -52.689 -4.249 83.236 1.00 94.38 212 GLU A C 1
ATOM 1759 O O . GLU A 1 212 ? -53.269 -4.461 84.307 1.00 94.38 212 GLU A O 1
ATOM 1764 N N . LYS A 1 213 ? -53.325 -3.691 82.193 1.00 94.81 213 LYS A N 1
ATOM 1765 C CA . LYS A 1 213 ? -54.754 -3.323 82.241 1.00 94.81 213 LYS A CA 1
ATOM 1766 C C . LYS A 1 213 ? -55.624 -4.533 82.570 1.00 94.81 213 LYS A C 1
ATOM 1768 O O . LYS A 1 213 ? -56.476 -4.444 83.456 1.00 94.81 213 LYS A O 1
ATOM 1773 N N . VAL A 1 214 ? -55.399 -5.666 81.899 1.00 94.75 214 VAL A N 1
ATOM 1774 C CA . VAL A 1 214 ? -56.142 -6.908 82.156 1.00 94.75 214 VAL A CA 1
ATOM 1775 C C . VAL A 1 214 ? -55.905 -7.394 83.587 1.00 94.75 214 VAL A C 1
ATOM 1777 O O . VAL A 1 214 ? -56.871 -7.688 84.288 1.00 94.75 214 VAL A O 1
ATOM 1780 N N . MET A 1 215 ? -54.666 -7.388 84.083 1.00 93.56 215 MET A N 1
ATOM 1781 C CA . MET A 1 215 ? -54.351 -7.754 85.469 1.00 93.56 215 MET A CA 1
ATOM 1782 C C . MET A 1 215 ? -55.070 -6.869 86.494 1.00 93.56 215 MET A C 1
ATOM 1784 O O . MET A 1 215 ? -55.541 -7.372 87.515 1.00 93.56 215 MET A O 1
ATOM 1788 N N . VAL A 1 216 ? -55.188 -5.561 86.240 1.00 94.81 216 VAL A N 1
ATOM 1789 C CA . VAL A 1 216 ? -55.963 -4.650 87.098 1.00 94.81 216 VAL A CA 1
ATOM 1790 C C . VAL A 1 216 ? -57.446 -5.025 87.084 1.00 94.81 216 VAL A C 1
ATOM 1792 O O . VAL A 1 216 ? -58.064 -5.092 88.150 1.00 94.81 216 VAL A O 1
ATOM 1795 N N . THR A 1 217 ? -58.018 -5.320 85.910 1.00 93.50 217 THR A N 1
ATOM 1796 C CA . THR A 1 217 ? -59.423 -5.758 85.817 1.00 93.50 217 THR A CA 1
ATOM 1797 C C . THR A 1 217 ? -59.664 -7.104 86.497 1.00 93.50 217 THR A C 1
ATOM 1799 O O . THR A 1 217 ? -60.673 -7.255 87.185 1.00 93.50 217 THR A O 1
ATOM 1802 N N . LEU A 1 218 ? -58.721 -8.045 86.382 1.00 93.62 218 LEU A N 1
ATOM 1803 C CA . LEU A 1 218 ? -58.782 -9.346 87.038 1.00 93.62 218 LEU A CA 1
ATOM 1804 C C . LEU A 1 218 ? -58.771 -9.186 88.559 1.00 93.62 218 LEU A C 1
ATOM 1806 O O . LEU A 1 218 ? -59.681 -9.678 89.212 1.00 93.62 218 LEU A O 1
ATOM 1810 N N . LYS A 1 219 ? -57.828 -8.417 89.122 1.00 93.50 219 LYS A N 1
ATOM 1811 C CA . LYS A 1 219 ? -57.780 -8.138 90.570 1.00 93.50 219 LYS A CA 1
ATOM 1812 C C . LYS A 1 219 ? -59.060 -7.478 91.078 1.00 93.50 219 LYS A C 1
ATOM 1814 O O . LYS A 1 219 ? -59.541 -7.804 92.160 1.00 93.50 219 LYS A O 1
ATOM 1819 N N . ALA A 1 220 ? -59.631 -6.550 90.308 1.00 93.12 220 ALA A N 1
ATOM 1820 C CA . ALA A 1 220 ? -60.903 -5.930 90.664 1.00 93.12 220 ALA A CA 1
ATOM 1821 C C . ALA A 1 220 ? -62.050 -6.957 90.683 1.00 93.12 220 ALA A C 1
ATOM 1823 O O . ALA A 1 220 ? -62.866 -6.941 91.605 1.00 93.12 220 ALA A O 1
ATOM 1824 N N . ALA A 1 221 ? -62.100 -7.861 89.700 1.00 91.62 221 ALA A N 1
ATOM 1825 C CA . ALA A 1 221 ? -63.070 -8.950 89.659 1.00 91.62 221 ALA A CA 1
ATOM 1826 C C . ALA A 1 221 ? -62.849 -9.971 90.792 1.00 91.62 221 ALA A C 1
ATOM 1828 O O . ALA A 1 221 ? -63.815 -10.398 91.415 1.00 91.62 221 ALA A O 1
ATOM 1829 N N . GLU A 1 222 ? -61.604 -10.317 91.124 1.00 90.75 222 GLU A N 1
ATOM 1830 C CA . GLU A 1 222 ? -61.256 -11.188 92.256 1.00 90.75 222 GLU A CA 1
ATOM 1831 C C . GLU A 1 222 ? -61.715 -10.593 93.591 1.00 90.75 222 GLU A C 1
ATOM 1833 O O . GLU A 1 222 ? -62.335 -11.287 94.398 1.00 90.75 222 GLU A O 1
ATOM 1838 N N . GLU A 1 223 ? -61.485 -9.297 93.821 1.00 92.50 223 GLU A N 1
ATOM 1839 C CA . GLU A 1 223 ? -61.992 -8.614 95.015 1.00 92.50 223 GLU A CA 1
ATOM 1840 C C . GLU A 1 223 ? -63.528 -8.581 95.029 1.00 92.50 223 GLU A C 1
ATOM 1842 O O . GLU A 1 223 ? -64.143 -8.823 96.071 1.00 92.50 223 GLU A O 1
ATOM 1847 N N . GLN A 1 224 ? -64.184 -8.388 93.876 1.00 91.94 224 GLN A N 1
ATOM 1848 C CA . GLN A 1 224 ? -65.642 -8.537 93.782 1.00 91.94 224 GLN A CA 1
ATOM 1849 C C . GLN A 1 224 ? -66.093 -9.954 94.160 1.00 91.94 224 GLN A C 1
ATOM 1851 O O . GLN A 1 224 ? -66.988 -10.100 94.996 1.00 91.94 224 GLN A O 1
ATOM 1856 N N . VAL A 1 225 ? -65.457 -11.000 93.627 1.00 90.81 225 VAL A N 1
ATOM 1857 C CA . VAL A 1 225 ? -65.746 -12.397 93.985 1.00 90.81 225 VAL A CA 1
ATOM 1858 C C . VAL A 1 225 ? -65.555 -12.615 95.486 1.00 90.81 225 VAL A C 1
ATOM 1860 O O . VAL A 1 225 ? -66.442 -13.161 96.138 1.00 90.81 225 VAL A O 1
ATOM 1863 N N . LYS A 1 226 ? -64.469 -12.110 96.077 1.00 92.50 226 LYS A N 1
ATOM 1864 C CA . LYS A 1 226 ? -64.197 -12.208 97.517 1.00 92.50 226 LYS A CA 1
ATOM 1865 C C . LYS A 1 226 ? -65.285 -11.542 98.361 1.00 92.50 226 LYS A C 1
ATOM 1867 O O . LYS A 1 226 ? -65.739 -12.125 99.346 1.00 92.50 226 LYS A O 1
ATOM 1872 N N . THR A 1 227 ? -65.759 -10.359 97.964 1.00 91.81 227 THR A N 1
ATOM 1873 C CA . THR A 1 227 ? -66.882 -9.697 98.654 1.00 91.81 227 THR A CA 1
ATOM 1874 C C . THR A 1 227 ? -68.190 -10.483 98.530 1.00 91.81 227 THR A C 1
ATOM 1876 O O . THR A 1 227 ? -68.940 -10.584 99.505 1.00 91.81 227 THR A O 1
ATOM 1879 N N . LEU A 1 228 ? -68.463 -11.083 97.364 1.00 91.19 228 LEU A N 1
ATOM 1880 C CA . LEU A 1 228 ? -69.631 -11.941 97.155 1.00 91.19 228 LEU A CA 1
ATOM 1881 C C . LEU A 1 228 ? -69.557 -13.215 98.001 1.00 91.19 228 LEU A C 1
ATOM 1883 O O . LEU A 1 228 ? -70.557 -13.579 98.619 1.00 91.19 228 LEU A O 1
ATOM 1887 N N . VAL A 1 229 ? -68.384 -13.846 98.089 1.00 90.38 229 VAL A N 1
ATOM 1888 C CA . VAL A 1 229 ? -68.135 -15.020 98.939 1.00 90.38 229 VAL A CA 1
ATOM 1889 C C . VAL A 1 229 ? -68.389 -14.685 100.409 1.00 90.38 229 VAL A C 1
ATOM 1891 O O . VAL A 1 229 ? -69.178 -15.371 101.052 1.00 90.38 229 VAL A O 1
ATOM 1894 N N . GLN A 1 230 ? -67.838 -13.580 100.924 1.00 90.38 230 GLN A N 1
ATOM 1895 C CA . GLN A 1 230 ? -68.092 -13.144 102.307 1.00 90.38 230 GLN A CA 1
ATOM 1896 C C . GLN A 1 230 ? -69.577 -12.862 102.579 1.00 90.38 230 GLN A C 1
ATOM 1898 O O . GLN A 1 230 ? -70.083 -13.104 103.676 1.00 90.38 230 GLN A O 1
ATOM 1903 N N . LYS A 1 231 ? -70.305 -12.318 101.597 1.00 91.94 231 LYS A N 1
ATOM 1904 C CA . LYS A 1 231 ? -71.752 -12.097 101.722 1.00 91.94 231 LYS A CA 1
ATOM 1905 C C . LYS A 1 231 ? -72.517 -13.422 101.759 1.00 91.94 231 LYS A C 1
ATOM 1907 O O . LYS A 1 231 ? -73.451 -13.552 102.548 1.00 91.94 231 LYS A O 1
ATOM 1912 N N . LEU A 1 232 ? -72.134 -14.380 100.916 1.00 88.88 232 LEU A N 1
ATOM 1913 C CA . LEU A 1 232 ? -72.693 -15.732 100.902 1.00 88.88 232 LEU A CA 1
ATOM 1914 C C . LEU A 1 232 ? -72.439 -16.465 102.220 1.00 88.88 232 LEU A C 1
ATOM 1916 O O . LEU A 1 232 ? -73.360 -17.100 102.721 1.00 88.88 232 LEU A O 1
ATOM 1920 N N . GLU A 1 233 ? -71.251 -16.329 102.804 1.00 87.56 233 GLU A N 1
ATOM 1921 C CA . GLU A 1 233 ? -70.897 -16.902 104.107 1.00 87.56 233 GLU A CA 1
ATOM 1922 C C . GLU A 1 233 ? -71.829 -16.376 105.208 1.00 87.56 233 GLU A C 1
ATOM 1924 O O . GLU A 1 233 ? -72.543 -17.157 105.827 1.00 87.56 233 GLU A O 1
ATOM 1929 N N . LYS A 1 234 ? -71.994 -15.050 105.323 1.00 90.38 234 LYS A N 1
ATOM 1930 C CA . LYS A 1 234 ? -72.949 -14.441 106.274 1.00 90.38 234 LYS A CA 1
ATOM 1931 C C . LYS A 1 234 ? -74.396 -14.888 106.052 1.00 90.38 234 LYS A C 1
ATOM 1933 O O . LYS A 1 234 ? -75.133 -15.108 107.011 1.00 90.38 234 LYS A O 1
ATOM 1938 N N . MET A 1 235 ? -74.831 -14.984 104.792 1.00 87.44 235 MET A N 1
ATOM 1939 C CA . MET A 1 235 ? -76.171 -15.485 104.453 1.00 87.44 235 MET A CA 1
ATOM 1940 C C . MET A 1 235 ? -76.325 -16.969 104.808 1.00 87.44 235 MET A C 1
ATOM 1942 O O . MET A 1 235 ? -77.424 -17.392 105.162 1.00 87.44 235 MET A O 1
ATOM 1946 N N . THR A 1 236 ? -75.245 -17.747 104.724 1.00 86.75 236 THR A N 1
ATOM 1947 C CA . THR A 1 236 ? -75.207 -19.167 105.094 1.00 86.75 236 THR A CA 1
ATOM 1948 C C . THR A 1 236 ? -75.260 -19.326 106.609 1.00 86.75 236 THR A C 1
ATOM 1950 O O . THR A 1 236 ? -76.137 -20.034 107.087 1.00 86.75 236 THR A O 1
ATOM 1953 N N . ASP A 1 237 ? -74.464 -18.574 107.369 1.00 88.75 237 ASP A N 1
ATOM 1954 C CA . ASP A 1 237 ? -74.514 -18.562 108.838 1.00 88.75 237 ASP A CA 1
ATOM 1955 C C . ASP A 1 237 ? -75.897 -18.155 109.360 1.00 88.75 237 ASP A C 1
ATOM 1957 O O . ASP A 1 237 ? -76.433 -18.744 110.302 1.00 88.75 237 ASP A O 1
ATOM 1961 N N . TRP A 1 238 ? -76.506 -17.145 108.729 1.00 89.44 238 TRP A N 1
ATOM 1962 C CA . TRP A 1 238 ? -77.860 -16.712 109.064 1.00 89.44 238 TRP A CA 1
ATOM 1963 C C . TRP A 1 238 ? -78.893 -17.792 108.744 1.00 89.44 238 TRP A C 1
ATOM 1965 O O . TRP A 1 238 ? -79.779 -18.063 109.555 1.00 89.44 238 TRP A O 1
ATOM 1975 N N . LYS A 1 239 ? -78.767 -18.445 107.583 1.00 87.44 239 LYS A N 1
ATOM 1976 C CA . LYS A 1 239 ? -79.611 -19.582 107.208 1.00 87.44 239 LYS A CA 1
ATOM 1977 C C . LYS A 1 239 ? -79.458 -20.737 108.202 1.00 87.44 239 LYS A C 1
ATOM 1979 O O . LYS A 1 239 ? -80.473 -21.303 108.590 1.00 87.44 239 LYS A O 1
ATOM 1984 N N . ASP A 1 240 ? -78.244 -21.072 108.625 1.00 84.19 240 ASP A N 1
ATOM 1985 C CA . ASP A 1 240 ? -77.983 -22.162 109.571 1.00 84.19 240 ASP A CA 1
ATOM 1986 C C . ASP A 1 240 ? -78.487 -21.815 110.980 1.00 84.19 240 ASP A C 1
ATOM 1988 O O . ASP A 1 240 ? -79.086 -22.654 111.654 1.00 84.19 240 ASP A O 1
ATOM 1992 N N . SER A 1 241 ? -78.360 -20.553 111.400 1.00 85.44 241 SER A N 1
ATOM 1993 C CA . SER A 1 241 ? -78.975 -20.039 112.634 1.00 85.44 241 SER A CA 1
ATOM 1994 C C . SER A 1 241 ? -80.502 -20.160 112.586 1.00 85.44 241 SER A C 1
ATOM 1996 O O . SER A 1 241 ? -81.112 -20.714 113.496 1.00 85.44 241 SER A O 1
ATOM 1998 N N . LEU A 1 242 ? -81.135 -19.748 111.485 1.00 84.38 242 LEU A N 1
ATOM 1999 C CA . LEU A 1 242 ? -82.574 -19.937 111.299 1.00 84.38 242 LEU A CA 1
ATOM 2000 C C . LEU A 1 242 ? -82.972 -21.414 111.246 1.00 84.38 242 LEU A C 1
ATOM 2002 O O . LEU A 1 242 ? -84.007 -21.786 111.792 1.00 84.38 242 LEU A O 1
ATOM 2006 N N . GLU A 1 243 ? -82.182 -22.273 110.601 1.00 83.81 243 GLU A N 1
ATOM 2007 C CA . GLU A 1 243 ? -82.482 -23.705 110.551 1.00 83.81 243 GLU A CA 1
ATOM 2008 C C . GLU A 1 243 ? -82.353 -24.334 111.945 1.00 83.81 243 GLU A C 1
ATOM 2010 O O . GLU A 1 243 ? -83.200 -25.144 112.318 1.00 83.81 243 GLU A O 1
ATOM 2015 N N . THR A 1 244 ? -81.373 -23.926 112.760 1.00 83.06 244 THR A N 1
ATOM 2016 C CA . THR A 1 244 ? -81.274 -24.369 114.162 1.00 83.06 244 THR A CA 1
ATOM 2017 C C . THR A 1 244 ? -82.439 -23.868 115.017 1.00 83.06 244 THR A C 1
ATOM 2019 O O . THR A 1 244 ? -82.987 -24.658 115.785 1.00 83.06 244 THR A O 1
ATOM 2022 N N . GLU A 1 245 ? -82.900 -22.624 114.848 1.00 84.19 245 GLU A N 1
ATOM 2023 C CA . GLU A 1 245 ? -84.107 -22.106 115.515 1.00 84.19 245 GLU A CA 1
ATOM 2024 C C . GLU A 1 245 ? -85.375 -22.851 115.085 1.00 84.19 245 GLU A C 1
ATOM 2026 O O . GLU A 1 245 ? -86.183 -23.249 115.930 1.00 84.19 245 GLU A O 1
ATOM 2031 N N . ILE A 1 246 ? -85.550 -23.102 113.783 1.00 81.50 246 ILE A N 1
ATOM 2032 C CA . ILE A 1 246 ? -86.657 -23.911 113.260 1.00 81.50 246 ILE A CA 1
ATOM 2033 C C . ILE A 1 246 ? -86.581 -25.323 113.844 1.00 81.50 246 ILE A C 1
ATOM 2035 O O . ILE A 1 246 ? -87.604 -25.860 114.266 1.00 81.50 246 ILE A O 1
ATOM 2039 N N . GLN A 1 247 ? -85.394 -25.928 113.923 1.00 80.12 247 GLN A N 1
ATOM 2040 C CA . GLN A 1 247 ? -85.210 -27.260 114.496 1.00 80.12 247 GLN A CA 1
ATOM 2041 C C . GLN A 1 247 ? -85.499 -27.285 116.004 1.00 80.12 247 GLN A C 1
ATOM 2043 O O . GLN A 1 247 ? -86.155 -28.211 116.482 1.00 80.12 247 GLN A O 1
ATOM 2048 N N . ALA A 1 248 ? -85.082 -26.262 116.751 1.00 81.00 248 ALA A N 1
ATOM 2049 C CA . ALA A 1 248 ? -85.391 -26.111 118.172 1.00 81.00 248 ALA A CA 1
ATOM 2050 C C . ALA A 1 248 ? -86.899 -25.923 118.401 1.00 81.00 248 ALA A C 1
ATOM 2052 O O . ALA A 1 248 ? -87.484 -26.554 119.282 1.00 81.00 248 ALA A O 1
ATOM 2053 N N . THR A 1 249 ? -87.550 -25.125 117.552 1.00 80.88 249 THR A N 1
ATOM 2054 C CA . THR A 1 249 ? -89.004 -24.918 117.558 1.00 80.88 249 THR A CA 1
ATOM 2055 C C . THR A 1 249 ? -89.734 -26.221 117.234 1.00 80.88 249 THR A C 1
ATOM 2057 O O . THR A 1 249 ? -90.641 -26.609 117.966 1.00 80.88 249 THR A O 1
ATOM 2060 N N . ARG A 1 250 ? -89.292 -26.966 116.209 1.00 76.69 250 ARG A N 1
ATOM 2061 C CA . ARG A 1 250 ? -89.801 -28.312 115.889 1.00 76.69 250 ARG A CA 1
ATOM 2062 C C . ARG A 1 250 ? -89.689 -29.248 117.091 1.00 76.69 250 ARG A C 1
ATOM 2064 O O . ARG A 1 250 ? -90.671 -29.890 117.440 1.00 76.69 250 ARG A O 1
ATOM 2071 N N . GLN A 1 251 ? -88.535 -29.298 117.759 1.00 78.38 251 GLN A N 1
ATOM 2072 C CA . GLN A 1 251 ? -88.356 -30.115 118.965 1.00 78.38 251 GLN A CA 1
ATOM 2073 C C . GLN A 1 251 ? -89.277 -29.677 120.113 1.00 78.38 251 GLN A C 1
ATOM 2075 O O . GLN A 1 251 ? -89.780 -30.527 120.842 1.00 78.38 251 GLN A O 1
ATOM 2080 N N . ALA A 1 252 ? -89.518 -28.375 120.286 1.00 80.69 252 ALA A N 1
ATOM 2081 C CA . ALA A 1 252 ? -90.439 -27.858 121.297 1.00 80.69 252 ALA A CA 1
ATOM 2082 C C . ALA A 1 252 ? -91.902 -28.234 120.999 1.00 80.69 252 ALA A C 1
ATOM 2084 O O . ALA A 1 252 ? -92.603 -28.694 121.899 1.00 80.69 252 ALA A O 1
ATOM 2085 N N . PHE A 1 253 ? -92.344 -28.109 119.742 1.00 78.88 253 PHE A N 1
ATOM 2086 C CA . PHE A 1 253 ? -93.667 -28.572 119.309 1.00 78.88 253 PHE A CA 1
ATOM 2087 C C . PHE A 1 253 ? -93.810 -30.085 119.457 1.00 78.88 253 PHE A C 1
ATOM 2089 O O . PHE A 1 253 ? -94.837 -30.535 119.954 1.00 78.88 253 PHE A O 1
ATOM 2096 N N . GLN A 1 254 ? -92.781 -30.861 119.108 1.00 75.38 254 GLN A N 1
ATOM 2097 C CA . GLN A 1 254 ? -92.795 -32.308 119.306 1.00 75.38 254 GLN A CA 1
ATOM 2098 C C . GLN A 1 254 ? -92.946 -32.658 120.791 1.00 75.38 254 GLN A C 1
ATOM 2100 O O . GLN A 1 254 ? -93.851 -33.401 121.145 1.00 75.38 254 GLN A O 1
ATOM 2105 N N . LYS A 1 255 ? -92.167 -32.025 121.682 1.00 78.94 255 LYS A N 1
ATOM 2106 C CA . LYS A 1 255 ? -92.316 -32.189 123.141 1.00 78.94 255 LYS A CA 1
ATOM 2107 C C . LYS A 1 255 ? -93.715 -31.811 123.643 1.00 78.94 255 LYS A C 1
ATOM 2109 O O . LYS A 1 255 ? -94.232 -32.469 124.540 1.00 78.94 255 LYS A O 1
ATOM 2114 N N . TYR A 1 256 ? -94.327 -30.760 123.095 1.00 79.25 256 TYR A N 1
ATOM 2115 C CA . TYR A 1 256 ? -95.696 -30.361 123.439 1.00 79.25 256 TYR A CA 1
ATOM 2116 C C . TYR A 1 256 ? -96.734 -31.387 122.963 1.00 79.25 256 TYR A C 1
ATOM 2118 O O . TYR A 1 256 ? -97.640 -31.733 123.720 1.00 79.25 256 TYR A O 1
ATOM 2126 N N . ILE A 1 257 ? -96.595 -31.900 121.738 1.00 72.88 257 ILE A N 1
ATOM 2127 C CA . ILE A 1 257 ? -97.452 -32.960 121.192 1.00 72.88 257 ILE A CA 1
ATOM 2128 C C . ILE A 1 257 ? -97.333 -34.218 122.055 1.00 72.88 257 ILE A C 1
ATOM 2130 O O . ILE A 1 257 ? -98.356 -34.733 122.501 1.00 72.88 257 ILE A O 1
ATOM 2134 N N . ASP A 1 258 ? -96.109 -34.641 122.371 1.00 71.81 258 ASP A N 1
ATOM 2135 C CA . ASP A 1 258 ? -95.838 -35.815 123.204 1.00 71.81 258 ASP A CA 1
ATOM 2136 C C . ASP A 1 258 ? -96.431 -35.658 124.621 1.00 71.81 258 ASP A C 1
ATOM 2138 O O . ASP A 1 258 ? -96.968 -36.612 125.184 1.00 71.81 258 ASP A O 1
ATOM 2142 N N . ALA A 1 259 ? -96.391 -34.447 125.195 1.00 75.38 259 ALA A N 1
ATOM 2143 C CA . ALA A 1 259 ? -96.955 -34.149 126.515 1.00 75.38 259 ALA A CA 1
ATOM 2144 C C . ALA A 1 259 ? -98.493 -34.044 126.529 1.00 75.38 259 ALA A C 1
ATOM 2146 O O . ALA A 1 259 ? -99.123 -34.392 127.528 1.00 75.38 259 ALA A O 1
ATOM 2147 N N . THR A 1 260 ? -99.107 -33.548 125.450 1.00 72.38 260 THR A N 1
ATOM 2148 C CA . THR A 1 260 ? -100.559 -33.283 125.382 1.00 72.38 260 THR A CA 1
ATOM 2149 C C . THR A 1 260 ? -101.338 -34.486 124.844 1.00 72.38 260 THR A C 1
ATOM 2151 O O . THR A 1 260 ? -102.498 -34.692 125.201 1.00 72.38 260 THR A O 1
ATOM 2154 N N . PHE A 1 261 ? -100.698 -35.314 124.014 1.00 71.56 261 PHE A N 1
ATOM 2155 C CA . PHE A 1 261 ? -101.297 -36.469 123.349 1.00 71.56 261 PHE A CA 1
ATOM 2156 C C . PHE A 1 261 ? -100.390 -37.712 123.460 1.00 71.56 261 PHE A C 1
ATOM 2158 O O . PHE A 1 261 ? -99.865 -38.188 122.454 1.00 71.56 261 PHE A O 1
ATOM 2165 N N . PRO A 1 262 ? -100.247 -38.310 124.658 1.00 67.75 262 PRO A N 1
ATOM 2166 C CA . PRO A 1 262 ? -99.328 -39.432 124.906 1.00 67.75 262 PRO A CA 1
ATOM 2167 C C . PRO A 1 262 ? -99.679 -40.739 124.169 1.00 67.75 262 PRO A C 1
ATOM 2169 O O . PRO A 1 262 ? -98.907 -41.692 124.202 1.00 67.75 262 PRO A O 1
ATOM 2172 N N . ASN A 1 263 ? -100.835 -40.796 123.497 1.00 66.62 263 ASN A N 1
ATOM 2173 C CA . ASN A 1 263 ? -101.292 -41.958 122.729 1.00 66.62 263 ASN A CA 1
ATOM 2174 C C . ASN A 1 263 ? -100.960 -41.866 121.224 1.00 66.62 263 ASN A C 1
ATOM 2176 O O . ASN A 1 263 ? -101.354 -42.753 120.467 1.00 66.62 263 ASN A O 1
ATOM 2180 N N . LEU A 1 264 ? -100.293 -40.795 120.768 1.00 65.25 264 LEU A N 1
ATOM 2181 C CA . LEU A 1 264 ? -99.822 -40.671 119.384 1.00 65.25 264 LEU A CA 1
ATOM 2182 C C . LEU A 1 264 ? -98.511 -41.447 119.196 1.00 65.25 264 LEU A C 1
ATOM 2184 O O . LEU A 1 264 ? -97.584 -41.345 119.994 1.00 65.25 264 LEU A O 1
ATOM 2188 N N . SER A 1 265 ? -98.433 -42.226 118.118 1.00 61.16 265 SER A N 1
ATOM 2189 C CA . SER A 1 265 ? -97.238 -43.004 117.764 1.00 61.16 265 SER A CA 1
ATOM 2190 C C . SER A 1 265 ? -96.163 -42.079 117.168 1.00 61.16 265 SER A C 1
ATOM 2192 O O . SER A 1 265 ? -96.533 -41.165 116.420 1.00 61.16 265 SER A O 1
ATOM 2194 N N . PRO A 1 266 ? -94.852 -42.317 117.397 1.00 64.19 266 PRO A N 1
ATOM 2195 C CA . PRO A 1 266 ? -93.789 -41.533 116.762 1.00 64.19 266 PRO A CA 1
ATOM 2196 C C . PRO A 1 266 ? -93.980 -41.470 115.235 1.00 64.19 266 PRO A C 1
ATOM 2198 O O . PRO A 1 266 ? -94.103 -42.509 114.588 1.00 64.19 266 PRO A O 1
ATOM 2201 N N . GLY A 1 267 ? -94.052 -40.261 114.667 1.00 65.50 267 GLY A N 1
ATOM 2202 C CA . GLY A 1 267 ? -94.234 -40.021 113.226 1.00 65.50 267 GLY A CA 1
ATOM 2203 C C . GLY A 1 267 ? -95.668 -39.723 112.755 1.00 65.50 267 GLY A C 1
ATOM 2204 O O . GLY A 1 267 ? -95.858 -39.277 111.625 1.00 65.50 267 GLY A O 1
ATOM 2205 N N . GLN A 1 268 ? -96.704 -39.896 113.591 1.00 67.94 268 GLN A N 1
ATOM 2206 C CA . GLN A 1 268 ? -98.090 -39.580 113.188 1.00 67.94 268 GLN A CA 1
ATOM 2207 C C . GLN A 1 268 ? -98.376 -38.073 113.057 1.00 67.94 268 GLN A C 1
ATOM 2209 O O . GLN A 1 268 ? -99.336 -37.707 112.386 1.00 67.94 268 GLN A O 1
ATOM 2214 N N . ALA A 1 269 ? -97.556 -37.205 113.659 1.00 64.94 269 ALA A N 1
ATOM 2215 C CA . ALA A 1 269 ? -97.693 -35.745 113.593 1.00 64.94 269 ALA A CA 1
ATOM 2216 C C . ALA A 1 269 ? -96.736 -35.070 112.586 1.00 64.94 269 ALA A C 1
ATOM 2218 O O . ALA A 1 269 ? -96.775 -33.849 112.425 1.00 64.94 269 ALA A O 1
ATOM 2219 N N . ASP A 1 270 ? -95.925 -35.843 111.856 1.00 63.88 270 ASP A N 1
ATOM 2220 C CA . ASP A 1 270 ? -94.880 -35.324 110.955 1.00 63.88 270 ASP A CA 1
ATOM 2221 C C . ASP A 1 270 ? -95.439 -34.525 109.763 1.00 63.88 270 ASP A C 1
ATOM 2223 O O . ASP A 1 270 ? -94.735 -33.720 109.154 1.00 63.88 270 ASP A O 1
ATOM 2227 N N . PHE A 1 271 ? -96.725 -34.693 109.437 1.00 67.25 271 PHE A N 1
ATOM 2228 C CA . PHE A 1 271 ? -97.395 -33.907 108.397 1.00 67.25 271 PHE A CA 1
ATOM 2229 C C . PHE A 1 271 ? -97.607 -32.435 108.792 1.00 67.25 271 PHE A C 1
ATOM 2231 O O . PHE A 1 271 ? -97.745 -31.587 107.912 1.00 67.25 271 PHE A O 1
ATOM 2238 N N . ILE A 1 272 ? -97.636 -32.119 110.094 1.00 68.06 272 ILE A N 1
ATOM 2239 C CA . ILE A 1 272 ? -97.844 -30.752 110.599 1.00 68.06 272 ILE A CA 1
ATOM 2240 C C . ILE A 1 272 ? -96.580 -29.905 110.378 1.00 68.06 272 ILE A C 1
ATOM 2242 O O . ILE A 1 272 ? -96.674 -28.705 110.121 1.00 68.06 272 ILE A O 1
ATOM 2246 N N . LEU A 1 273 ? -95.396 -30.530 110.414 1.00 65.06 273 LEU A N 1
ATOM 2247 C CA . LEU A 1 273 ? -94.095 -29.884 110.214 1.00 65.06 273 LEU A CA 1
ATOM 2248 C C . LEU A 1 273 ? -93.185 -30.733 109.298 1.00 65.06 273 LEU A C 1
ATOM 2250 O O . LEU A 1 273 ? -92.299 -31.432 109.790 1.00 65.06 273 LEU A O 1
ATOM 2254 N N . PRO A 1 274 ? -93.331 -30.640 107.962 1.00 67.69 274 PRO A N 1
ATOM 2255 C CA . PRO A 1 274 ? -92.528 -31.415 107.017 1.00 67.69 274 PRO A CA 1
ATOM 2256 C C . PRO A 1 274 ? -91.016 -31.161 107.146 1.00 67.69 274 PRO A C 1
ATOM 2258 O O . PRO A 1 274 ? -90.558 -30.013 107.251 1.00 67.69 274 PRO A O 1
ATOM 2261 N N . PHE A 1 275 ? -90.220 -32.232 107.067 1.00 62.91 275 PHE A N 1
ATOM 2262 C CA . PHE A 1 275 ? -88.759 -32.143 107.009 1.00 62.91 275 PHE A CA 1
ATOM 2263 C C . PHE A 1 275 ? -88.304 -31.468 105.708 1.00 62.91 275 PHE A C 1
ATOM 2265 O O . PHE A 1 275 ? -88.706 -31.860 104.609 1.00 62.91 275 PHE A O 1
ATOM 2272 N N . ARG A 1 276 ? -87.413 -30.475 105.810 1.00 63.00 276 ARG A N 1
ATOM 2273 C CA . ARG A 1 276 ? -86.699 -29.957 104.634 1.00 63.00 276 ARG A CA 1
ATOM 2274 C C . ARG A 1 276 ? -85.541 -30.900 104.292 1.00 63.00 276 ARG A C 1
ATOM 2276 O O . ARG A 1 276 ? -84.839 -31.374 105.179 1.00 63.00 276 ARG A O 1
ATOM 2283 N N . LYS A 1 277 ? -85.332 -31.170 102.997 1.00 61.25 277 LYS A N 1
ATOM 2284 C CA . LYS A 1 277 ? -84.158 -31.916 102.512 1.00 61.25 277 LYS A CA 1
ATOM 2285 C C . LYS A 1 277 ? -82.907 -31.059 102.726 1.00 61.25 277 LYS A C 1
ATOM 2287 O O . LYS A 1 277 ? -82.872 -29.924 102.254 1.00 61.25 277 LYS A O 1
ATOM 2292 N N . ALA A 1 278 ? -81.898 -31.602 103.408 1.00 52.75 278 ALA A N 1
ATOM 2293 C CA . ALA A 1 278 ? -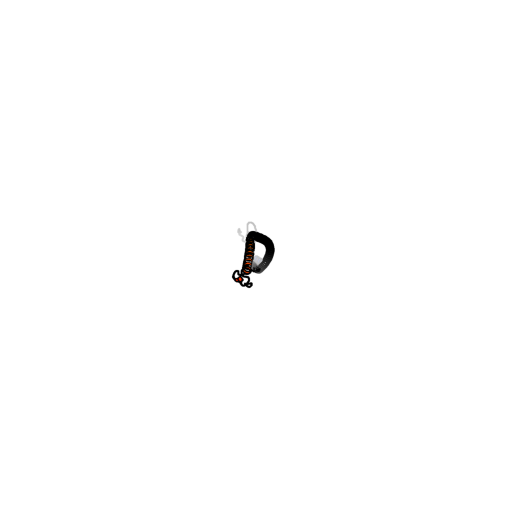80.604 -30.942 103.560 1.00 52.75 278 ALA A CA 1
ATOM 2294 C C . ALA A 1 278 ? -80.021 -30.600 102.180 1.00 52.75 278 ALA A C 1
ATOM 2296 O O . ALA A 1 278 ? -80.007 -31.433 101.269 1.00 52.75 278 ALA A O 1
ATOM 2297 N N . PHE A 1 279 ? -79.578 -29.356 102.022 1.00 50.03 279 PHE A N 1
ATOM 2298 C CA .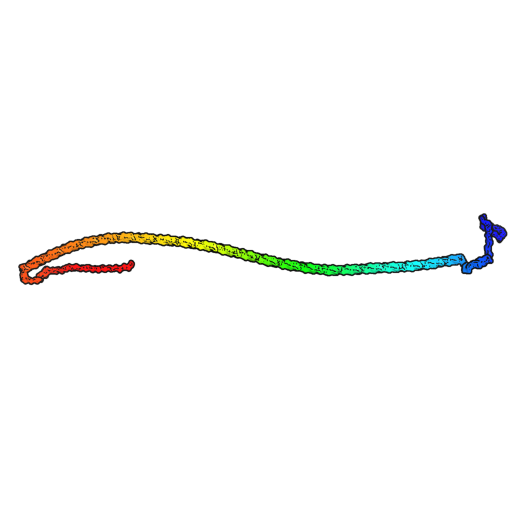 PHE A 1 279 ? -78.999 -28.864 100.779 1.00 50.03 279 PHE A CA 1
ATOM 2299 C C . PHE A 1 279 ? -77.596 -29.471 100.629 1.00 50.03 279 PHE A C 1
ATOM 2301 O O . PHE A 1 279 ? -76.711 -29.154 101.416 1.00 50.03 279 PHE A O 1
ATOM 2308 N N . LYS A 1 280 ? -77.391 -30.363 99.654 1.00 48.25 280 LYS A N 1
ATOM 2309 C CA . LYS A 1 280 ? -76.050 -30.820 99.263 1.00 48.25 280 LYS A CA 1
ATOM 2310 C C . LYS A 1 280 ? -75.535 -29.876 98.179 1.00 48.25 280 LYS A C 1
ATOM 2312 O O . LYS A 1 280 ? -76.145 -29.811 97.112 1.00 48.25 280 LYS A O 1
ATOM 2317 N N . GLN A 1 281 ? -74.466 -29.128 98.457 1.00 47.94 281 GLN A N 1
ATOM 2318 C CA . GLN A 1 281 ? -73.725 -28.415 97.414 1.00 47.94 281 GLN A CA 1
ATOM 2319 C C . GLN A 1 281 ? -73.270 -29.440 96.366 1.00 47.94 281 GLN A C 1
ATOM 2321 O O . GLN A 1 281 ? -72.742 -30.495 96.707 1.00 47.94 281 GLN A O 1
ATOM 2326 N N . LYS A 1 282 ? -73.574 -29.163 95.097 1.00 44.19 282 LYS A N 1
ATOM 2327 C CA . LYS A 1 282 ? -72.979 -29.855 93.955 1.00 44.19 282 LYS A CA 1
ATOM 2328 C C . LYS A 1 282 ? -71.672 -29.129 93.674 1.00 44.19 282 LYS A C 1
ATOM 2330 O O . LYS A 1 282 ? -71.728 -27.955 93.317 1.00 44.19 282 LYS A O 1
ATOM 2335 N N . ASP A 1 283 ? -70.551 -29.813 93.852 1.00 38.12 283 ASP A N 1
ATOM 2336 C CA . ASP A 1 283 ? -69.261 -29.330 93.375 1.00 38.12 283 ASP A CA 1
ATOM 2337 C C . ASP A 1 283 ? -69.344 -29.089 91.859 1.00 38.12 283 ASP A C 1
ATOM 2339 O O . ASP A 1 283 ? -69.913 -29.891 91.108 1.00 38.12 283 ASP A O 1
ATOM 2343 N N . THR A 1 284 ? -68.860 -27.927 91.433 1.00 33.62 284 THR A N 1
ATOM 2344 C CA . THR A 1 284 ? -68.766 -27.503 90.033 1.00 33.62 284 THR A CA 1
ATOM 2345 C C . THR A 1 284 ? -67.717 -28.357 89.299 1.00 33.62 284 THR A C 1
ATOM 2347 O O . THR A 1 284 ? -66.698 -28.679 89.910 1.00 33.62 284 THR A O 1
ATOM 2350 N N . PRO A 1 285 ? -67.918 -28.733 88.020 1.00 43.25 285 PRO A N 1
ATOM 2351 C CA . PRO A 1 285 ? -66.935 -29.497 87.250 1.00 43.25 285 PRO A CA 1
ATOM 2352 C C . PRO A 1 285 ? -65.726 -28.627 86.875 1.00 43.25 285 PRO A C 1
ATOM 2354 O O . PRO A 1 285 ? -65.905 -27.475 86.486 1.00 43.25 285 PRO A O 1
ATOM 2357 N N . GLU A 1 286 ? -64.521 -29.199 86.957 1.00 42.81 286 GLU A N 1
ATOM 2358 C CA . GLU A 1 286 ? -63.327 -28.717 86.252 1.00 42.81 286 GLU A CA 1
ATOM 2359 C C . GLU A 1 286 ? -63.636 -28.632 84.749 1.00 42.81 286 GLU A C 1
ATOM 2361 O O . GLU A 1 286 ? -63.903 -29.654 84.111 1.00 42.81 286 GLU A O 1
ATOM 2366 N N . GLU A 1 287 ? -63.625 -27.424 84.185 1.00 40.12 287 GLU A N 1
ATOM 2367 C CA . GLU A 1 287 ? -63.527 -27.248 82.738 1.00 40.12 287 GLU A CA 1
ATOM 2368 C C . GLU A 1 287 ? -62.054 -27.283 82.333 1.00 40.12 287 GLU A C 1
ATOM 2370 O O . GLU A 1 287 ? -61.191 -26.671 82.964 1.00 40.12 287 GLU A O 1
ATOM 2375 N N . ALA A 1 288 ? -61.807 -28.093 81.310 1.00 45.62 288 ALA A N 1
ATOM 2376 C CA . ALA A 1 288 ? -60.513 -28.470 80.790 1.00 45.62 288 ALA A CA 1
ATOM 2377 C C . ALA A 1 288 ? -59.792 -27.298 80.112 1.00 45.62 288 ALA A C 1
ATOM 2379 O O . ALA A 1 288 ? -60.401 -26.476 79.431 1.00 45.62 288 ALA A O 1
ATOM 2380 N N . GLU A 1 289 ? -58.471 -27.286 80.271 1.00 41.75 289 GLU A N 1
ATOM 2381 C CA . GLU A 1 289 ? -57.542 -26.526 79.445 1.00 41.75 289 GLU A CA 1
ATOM 2382 C C . GLU A 1 289 ? -57.627 -27.028 77.993 1.00 41.75 289 GLU A C 1
ATOM 2384 O O . GLU A 1 289 ? -57.147 -28.119 77.685 1.00 41.75 289 GLU A O 1
ATOM 2389 N N . ASP A 1 290 ? -58.215 -26.235 77.096 1.00 40.22 290 ASP A N 1
ATOM 2390 C CA . ASP A 1 290 ? -57.984 -26.392 75.660 1.00 40.22 290 ASP A CA 1
ATOM 2391 C C . ASP A 1 290 ? -56.690 -25.657 75.297 1.00 40.22 290 ASP A C 1
ATOM 2393 O O . ASP A 1 290 ? -56.604 -24.426 75.275 1.00 40.22 290 ASP A O 1
ATOM 2397 N N . SER A 1 291 ? -55.655 -26.451 75.030 1.00 44.78 291 SER A N 1
ATOM 2398 C CA . SER A 1 291 ? -54.486 -26.025 74.279 1.00 44.78 291 SER A CA 1
ATOM 2399 C C . SER A 1 291 ? -54.879 -25.875 72.810 1.00 44.78 291 SER A C 1
ATOM 2401 O O . SER A 1 291 ? -55.154 -26.881 72.157 1.00 44.78 291 SER A O 1
ATOM 2403 N N . ASP A 1 292 ? -54.820 -24.664 72.269 1.00 46.56 292 ASP A N 1
ATOM 2404 C CA . ASP A 1 292 ? -54.740 -24.472 70.824 1.00 46.56 292 ASP A CA 1
ATOM 2405 C C . ASP A 1 292 ? -53.423 -23.778 70.496 1.00 46.56 292 ASP A C 1
ATOM 2407 O O . ASP A 1 292 ? -53.175 -22.624 70.847 1.00 46.56 292 ASP A O 1
ATOM 2411 N N . GLY A 1 293 ? -52.543 -24.552 69.864 1.00 46.22 293 GLY A N 1
ATOM 2412 C CA . GLY A 1 293 ? -51.341 -24.048 69.236 1.00 46.22 293 GLY A CA 1
ATOM 2413 C C . GLY A 1 293 ? -51.669 -23.469 67.868 1.00 46.22 293 GLY A C 1
ATOM 2414 O O . GLY A 1 293 ? -52.175 -24.184 67.004 1.00 46.22 293 GLY A O 1
ATOM 2415 N N . MET A 1 294 ? -51.288 -22.210 67.670 1.00 38.25 294 MET A N 1
ATOM 2416 C CA . MET A 1 294 ? -50.740 -21.671 66.423 1.00 38.25 294 MET A CA 1
ATOM 2417 C C . MET A 1 294 ? -49.729 -20.582 66.760 1.00 38.25 294 MET A C 1
ATOM 2419 O O . MET A 1 294 ? -50.052 -19.729 67.613 1.00 38.25 294 MET A O 1
#

Foldseek 3Di:
DDDDPPPDFDQDDPPPSDTDPPDDDPVVVVVVLVPDDVVCSPDDPVNVVVVVVVVVVVVVVVVVVVVVVVVVVVVVVVVVVVVVVVVVVVVVVVVVVVVVVVVVVVVVVVVVVVVVVVVVVVVVVVVVVVVVVVVVVVVVVVVVVVVVVVVVVVVVVVVVVVVVVVVVVVVVVVVVVVVVVVVVVVVVVVVVVVVVVVVVVVVVVVVVVVVVVVVVVVVVVVVVVVVVVVVVVVVVVVVVVVVVVVVVVVVVVVVVCCVVPVPDDPPPCCVVPPDDDDDDDDDDDDDDDDDDDD

Organism: Mycteria americana (NCBI:txid33587)

pLDDT: mean 83.65, std 17.24, range [33.62, 98.5]

Radius of gyration: 110.94 Å; chains: 1; bounding box: 200×100×271 Å